Protein AF-0000000075204426 (afdb_homodimer)

Structure (mmCIF, N/CA/C/O backbone):
data_AF-0000000075204426-model_v1
#
loop_
_entity.id
_entity.type
_entity.pdbx_description
1 polymer 'Thioesterase/thiol ester dehydrase-isomerase'
#
loop_
_atom_site.group_PDB
_atom_site.id
_atom_site.type_symbol
_atom_site.label_atom_id
_atom_site.label_alt_id
_atom_site.label_comp_id
_atom_site.label_asym_id
_atom_site.label_entity_id
_atom_site.label_seq_id
_atom_site.pdbx_PDB_ins_code
_atom_site.Cartn_x
_atom_site.Cartn_y
_atom_site.Cartn_z
_atom_site.occupancy
_atom_site.B_iso_or_equiv
_atom_site.auth_seq_id
_atom_site.auth_comp_id
_atom_site.auth_asym_id
_atom_site.auth_atom_id
_atom_site.pdbx_PDB_model_num
ATOM 1 N N . MET A 1 1 ? 11.086 -22.594 -19.859 1 91.94 1 MET A N 1
ATOM 2 C CA . MET A 1 1 ? 10.672 -21.953 -18.625 1 91.94 1 MET A CA 1
ATOM 3 C C . MET A 1 1 ? 9.945 -22.938 -17.719 1 91.94 1 MET A C 1
ATOM 5 O O . MET A 1 1 ? 9.078 -23.688 -18.172 1 91.94 1 MET A O 1
ATOM 9 N N . ALA A 1 2 ? 10.43 -23.062 -16.422 1 96.81 2 ALA A N 1
ATOM 10 C CA . ALA A 1 2 ? 9.82 -23.984 -15.477 1 96.81 2 ALA A CA 1
ATOM 11 C C . ALA A 1 2 ? 8.32 -23.734 -15.352 1 96.81 2 ALA A C 1
ATOM 13 O O . ALA A 1 2 ? 7.871 -22.594 -15.461 1 96.81 2 ALA A O 1
ATOM 14 N N . ALA A 1 3 ? 7.523 -24.766 -15.117 1 98.38 3 ALA A N 1
ATOM 15 C CA . ALA A 1 3 ? 6.066 -24.688 -15.055 1 98.38 3 ALA A CA 1
ATOM 16 C C . ALA A 1 3 ? 5.625 -23.703 -13.969 1 98.38 3 ALA A C 1
ATOM 18 O O . ALA A 1 3 ? 4.684 -22.938 -14.172 1 98.38 3 ALA A O 1
ATOM 19 N N . CYS A 1 4 ? 6.27 -23.766 -12.859 1 98.62 4 CYS A N 1
ATOM 20 C CA . CYS A 1 4 ? 5.891 -22.906 -11.742 1 98.62 4 CYS A CA 1
ATOM 21 C C . CYS A 1 4 ? 6.059 -21.438 -12.102 1 98.62 4 CYS A C 1
ATOM 23 O O . CYS A 1 4 ? 5.18 -20.625 -11.82 1 98.62 4 CYS A O 1
ATOM 25 N N . LEU A 1 5 ? 7.188 -21.078 -12.68 1 98.69 5 LEU A N 1
ATOM 26 C CA . LEU A 1 5 ? 7.422 -19.703 -13.102 1 98.69 5 LEU A CA 1
ATOM 27 C C . LEU A 1 5 ? 6.398 -19.281 -14.148 1 98.69 5 LEU A C 1
ATOM 29 O O . LEU A 1 5 ? 5.84 -18.172 -14.055 1 98.69 5 LEU A O 1
ATOM 33 N N . ARG A 1 6 ? 6.133 -20.109 -15.102 1 98.38 6 ARG A N 1
ATOM 34 C CA . ARG A 1 6 ? 5.16 -19.828 -16.156 1 98.38 6 ARG A CA 1
ATOM 35 C C . ARG A 1 6 ? 3.781 -19.547 -15.562 1 98.38 6 ARG A C 1
ATOM 37 O O . ARG A 1 6 ? 3.117 -18.578 -15.938 1 98.38 6 ARG A O 1
ATOM 44 N N . PHE A 1 7 ? 3.377 -20.453 -14.633 1 98.69 7 PHE A N 1
ATOM 45 C CA . PHE A 1 7 ? 2.072 -20.312 -14 1 98.69 7 PHE A CA 1
ATOM 46 C C . PHE A 1 7 ? 1.999 -19.031 -13.18 1 98.69 7 PHE A C 1
ATOM 48 O O . PHE A 1 7 ? 1.014 -18.297 -13.258 1 98.69 7 PHE A O 1
ATOM 55 N N . THR A 1 8 ? 3.006 -18.734 -12.391 1 98.69 8 THR A N 1
ATOM 56 C CA . THR A 1 8 ? 3.041 -17.562 -11.547 1 98.69 8 THR A CA 1
ATOM 57 C C . THR A 1 8 ? 3.012 -16.281 -12.391 1 98.69 8 THR A C 1
ATOM 59 O O . THR A 1 8 ? 2.32 -15.32 -12.047 1 98.69 8 THR A O 1
ATOM 62 N N . ARG A 1 9 ? 3.699 -16.25 -13.484 1 98.69 9 ARG A N 1
ATOM 63 C CA . ARG A 1 9 ? 3.672 -15.109 -14.398 1 98.69 9 ARG A CA 1
ATOM 64 C C . ARG A 1 9 ? 2.289 -14.938 -15.016 1 98.69 9 ARG A C 1
ATOM 66 O O . ARG A 1 9 ? 1.853 -13.812 -15.266 1 98.69 9 ARG A O 1
ATOM 73 N N . ARG A 1 10 ? 1.604 -16.016 -15.289 1 98.06 10 ARG A N 1
ATOM 74 C CA . ARG A 1 10 ? 0.233 -15.938 -15.781 1 98.06 10 ARG A CA 1
ATOM 75 C C . ARG A 1 10 ? -0.68 -15.281 -14.75 1 98.06 10 ARG A C 1
ATOM 77 O O . ARG A 1 10 ? -1.544 -14.477 -15.102 1 98.06 10 ARG A O 1
ATOM 84 N N . VAL A 1 11 ? -0.494 -15.742 -13.547 1 97.94 11 VAL A N 1
ATOM 85 C CA . VAL A 1 11 ? -1.283 -15.133 -12.477 1 97.94 11 VAL A CA 1
ATOM 86 C C . VAL A 1 11 ? -0.982 -13.641 -12.391 1 97.94 11 VAL A C 1
ATOM 88 O O . VAL A 1 11 ? -1.899 -12.82 -12.312 1 97.94 11 VAL A O 1
ATOM 91 N N . TRP A 1 12 ? 0.309 -13.258 -12.445 1 98.38 12 TRP A N 1
ATOM 92 C CA . TRP A 1 12 ? 0.678 -11.852 -12.438 1 98.38 12 TRP A CA 1
ATOM 93 C C . TRP A 1 12 ? 0.029 -11.109 -13.602 1 98.38 12 TRP A C 1
ATOM 95 O O . TRP A 1 12 ? -0.509 -10.008 -13.422 1 98.38 12 TRP A O 1
ATOM 105 N N . LYS A 1 13 ? 0.064 -11.664 -14.742 1 97.81 13 LYS A N 1
ATOM 106 C CA . LYS A 1 13 ? -0.564 -11.055 -15.914 1 97.81 13 LYS A CA 1
ATOM 107 C C . LYS A 1 13 ? -2.051 -10.805 -15.672 1 97.81 13 LYS A C 1
ATOM 109 O O . LYS A 1 13 ? -2.59 -9.781 -16.094 1 97.81 13 LYS A O 1
ATOM 114 N N . SER A 1 14 ? -2.654 -11.727 -14.992 1 96.38 14 SER A N 1
ATOM 115 C CA . SER A 1 14 ? -4.078 -11.578 -14.711 1 96.38 14 SER A CA 1
ATOM 116 C C . SER A 1 14 ? -4.336 -10.414 -13.758 1 96.38 14 SER A C 1
ATOM 118 O O . SER A 1 14 ? -5.43 -9.844 -13.758 1 96.38 14 SER A O 1
ATOM 120 N N . PHE A 1 15 ? -3.334 -10.125 -12.852 1 97.25 15 PHE A N 1
ATOM 121 C CA . PHE A 1 15 ? -3.443 -8.953 -11.992 1 97.25 15 PHE A CA 1
ATOM 122 C C . PHE A 1 15 ? -3.424 -7.676 -12.82 1 97.25 15 PHE A C 1
ATOM 124 O O . PHE A 1 15 ? -4.078 -6.691 -12.461 1 97.25 15 PHE A O 1
ATOM 131 N N . ILE A 1 16 ? -2.701 -7.668 -13.914 1 96.94 16 ILE A N 1
ATOM 132 C CA . ILE A 1 16 ? -2.379 -6.461 -14.664 1 96.94 16 ILE A CA 1
ATOM 133 C C . ILE A 1 16 ? -3.473 -6.188 -15.695 1 96.94 16 ILE A C 1
ATOM 135 O O . ILE A 1 16 ? -3.799 -5.031 -15.969 1 96.94 16 ILE A O 1
ATOM 139 N N . VAL A 1 17 ? -4.062 -7.18 -16.219 1 94.69 17 VAL A N 1
ATOM 140 C CA . VAL A 1 17 ? -4.949 -7.055 -17.359 1 94.69 17 VAL A CA 1
ATOM 141 C C . VAL A 1 17 ? -6.223 -6.316 -16.953 1 94.69 17 VAL A C 1
ATOM 143 O O . VAL A 1 17 ? -6.828 -5.613 -17.766 1 94.69 17 VAL A O 1
ATOM 146 N N . ASN A 1 18 ? -6.609 -6.363 -15.727 1 90 18 ASN A N 1
ATOM 147 C CA . ASN A 1 18 ? -7.832 -5.707 -15.273 1 90 18 ASN A CA 1
ATOM 148 C C . ASN A 1 18 ? -7.637 -4.203 -15.117 1 90 18 ASN A C 1
ATOM 150 O O . ASN A 1 18 ? -8.594 -3.469 -14.867 1 90 18 ASN A O 1
ATOM 154 N N . LYS A 1 19 ? -6.434 -3.727 -15.164 1 95.06 19 LYS A N 1
ATOM 155 C CA . LYS A 1 19 ? -6.066 -2.312 -15.117 1 95.06 19 LYS A CA 1
ATOM 156 C C . LYS A 1 19 ? -6.484 -1.684 -13.789 1 95.06 19 LYS A C 1
ATOM 158 O O . LYS A 1 19 ? -6.992 -0.561 -13.766 1 95.06 19 LYS A O 1
ATOM 163 N N . GLY A 1 20 ? -6.375 -2.484 -12.766 1 97.88 20 GLY A N 1
ATOM 164 C CA . GLY A 1 20 ? -6.664 -2.01 -11.422 1 97.88 20 GLY A CA 1
ATOM 165 C C . GLY A 1 20 ? -5.449 -1.43 -10.719 1 97.88 20 GLY A C 1
ATOM 166 O O . GLY A 1 20 ? -4.625 -0.76 -11.344 1 97.88 20 GLY A O 1
ATOM 167 N N . HIS A 1 21 ? -5.352 -1.62 -9.391 1 98.5 21 HIS A N 1
ATOM 168 C CA . HIS A 1 21 ? -4.344 -1.024 -8.523 1 98.5 21 HIS A CA 1
ATOM 169 C C . HIS A 1 21 ? -2.938 -1.427 -8.953 1 98.5 21 HIS A C 1
ATOM 171 O O . HIS A 1 21 ? -2.055 -0.575 -9.078 1 98.5 21 HIS A O 1
ATOM 177 N N . ASP A 1 22 ? -2.688 -2.709 -9.156 1 98.31 22 ASP A N 1
ATOM 178 C CA . ASP A 1 22 ? -1.362 -3.195 -9.531 1 98.31 22 ASP A CA 1
ATOM 179 C C . ASP A 1 22 ? -0.891 -2.564 -10.836 1 98.31 22 ASP A C 1
ATOM 181 O O . ASP A 1 22 ? 0.231 -2.061 -10.922 1 98.31 22 ASP A O 1
ATOM 185 N N . ALA A 1 23 ? -1.752 -2.574 -11.812 1 98.19 23 ALA A N 1
ATOM 186 C CA . ALA A 1 23 ? -1.44 -1.999 -13.117 1 98.19 23 ALA A CA 1
ATOM 187 C C . ALA A 1 23 ? -1.181 -0.499 -13.008 1 98.19 23 ALA A C 1
ATOM 189 O O . ALA A 1 23 ? -0.303 0.037 -13.688 1 98.19 23 ALA A O 1
ATOM 190 N N . GLN A 1 24 ? -1.924 0.12 -12.172 1 97.94 24 GLN A N 1
ATOM 191 C CA . GLN A 1 24 ? -1.817 1.562 -11.977 1 97.94 24 GLN A CA 1
ATOM 192 C C . GLN A 1 24 ? -0.523 1.925 -11.25 1 97.94 24 GLN A C 1
ATOM 194 O O . GLN A 1 24 ? 0.136 2.906 -11.602 1 97.94 24 GLN A O 1
ATOM 199 N N . CYS A 1 25 ? -0.089 1.145 -10.32 1 97.94 25 CYS A N 1
ATOM 200 C CA . CYS A 1 25 ? 0.922 1.588 -9.367 1 97.94 25 CYS A CA 1
ATOM 201 C C . CYS A 1 25 ? 2.291 1.017 -9.719 1 97.94 25 CYS A C 1
ATOM 203 O O . CYS A 1 25 ? 3.316 1.654 -9.477 1 97.94 25 CYS A O 1
ATOM 205 N N . PHE A 1 26 ? 2.301 -0.179 -10.25 1 98.06 26 PHE A N 1
ATOM 206 C CA . PHE A 1 26 ? 3.588 -0.806 -10.523 1 98.06 26 PHE A CA 1
ATOM 207 C C . PHE A 1 26 ? 3.457 -1.859 -11.617 1 98.06 26 PHE A C 1
ATOM 209 O O . PHE A 1 26 ? 3.842 -3.014 -11.422 1 98.06 26 PHE A O 1
ATOM 216 N N . PRO A 1 27 ? 3.062 -1.447 -12.773 1 98.19 27 PRO A N 1
ATOM 217 C CA . PRO A 1 27 ? 2.891 -2.387 -13.883 1 98.19 27 PRO A CA 1
ATOM 218 C C . PRO A 1 27 ? 4.207 -3.025 -14.32 1 98.19 27 PRO A C 1
ATOM 220 O O . PRO A 1 27 ? 4.199 -4.02 -15.055 1 98.19 27 PRO A O 1
ATOM 223 N N . ASN A 1 28 ? 5.297 -2.514 -13.891 1 98.56 28 ASN A N 1
ATOM 224 C CA . ASN A 1 28 ? 6.605 -2.922 -14.398 1 98.56 28 ASN A CA 1
ATOM 225 C C . ASN A 1 28 ? 7.277 -3.924 -13.461 1 98.56 28 ASN A C 1
ATOM 227 O O . ASN A 1 28 ? 8.484 -4.145 -13.547 1 98.56 28 ASN A O 1
ATOM 231 N N . LEU A 1 29 ? 6.566 -4.469 -12.523 1 98.81 29 LEU A N 1
ATOM 232 C CA . LEU A 1 29 ? 7.109 -5.559 -11.719 1 98.81 29 LEU A CA 1
ATOM 233 C C . LEU A 1 29 ? 7.457 -6.758 -12.586 1 98.81 29 LEU A C 1
ATOM 235 O O . LEU A 1 29 ? 6.684 -7.129 -13.477 1 98.81 29 LEU A O 1
ATOM 239 N N . VAL A 1 30 ? 8.625 -7.297 -12.367 1 98.88 30 VAL A N 1
ATOM 240 C CA . VAL A 1 30 ? 9.062 -8.453 -13.141 1 98.88 30 VAL A CA 1
ATOM 241 C C . VAL A 1 30 ? 9.211 -9.664 -12.227 1 98.88 30 VAL A C 1
ATOM 243 O O . VAL A 1 30 ? 10 -9.648 -11.281 1 98.88 30 VAL A O 1
ATOM 246 N N . VAL A 1 31 ? 8.438 -10.695 -12.484 1 98.88 31 VAL A N 1
ATOM 247 C CA . VAL A 1 31 ? 8.609 -11.961 -11.789 1 98.88 31 VAL A CA 1
ATOM 248 C C . VAL A 1 31 ? 9.805 -12.711 -12.367 1 98.88 31 VAL A C 1
ATOM 250 O O . VAL A 1 31 ? 9.734 -13.25 -13.477 1 98.88 31 VAL A O 1
ATOM 253 N N . GLU A 1 32 ? 10.852 -12.828 -11.617 1 98.81 32 GLU A N 1
ATOM 254 C CA . GLU A 1 32 ? 12.125 -13.336 -12.117 1 98.81 32 GLU A CA 1
ATOM 255 C C . GLU A 1 32 ? 12.219 -14.852 -11.953 1 98.81 32 GLU A C 1
ATOM 257 O O . GLU A 1 32 ? 12.719 -15.539 -12.836 1 98.81 32 GLU A O 1
ATOM 262 N N . HIS A 1 33 ? 11.836 -15.289 -10.766 1 98.75 33 HIS A N 1
ATOM 263 C CA . HIS A 1 33 ? 11.938 -16.703 -10.414 1 98.75 33 HIS A CA 1
ATOM 264 C C . HIS A 1 33 ? 10.766 -17.141 -9.555 1 98.75 33 HIS A C 1
ATOM 266 O O . HIS A 1 33 ? 10.203 -16.344 -8.797 1 98.75 33 HIS A O 1
ATOM 272 N N . ALA A 1 34 ? 10.422 -18.406 -9.758 1 98.81 34 ALA A N 1
ATOM 273 C CA . ALA A 1 34 ? 9.375 -19 -8.93 1 98.81 34 ALA A CA 1
ATOM 274 C C . ALA A 1 34 ? 9.547 -20.516 -8.828 1 98.81 34 ALA A C 1
ATOM 276 O O . ALA A 1 34 ? 9.797 -21.188 -9.828 1 98.81 34 ALA A O 1
ATOM 277 N N . LYS A 1 35 ? 9.523 -21 -7.73 1 98.69 35 LYS A N 1
ATOM 278 C CA . LYS A 1 35 ? 9.367 -22.406 -7.352 1 98.69 35 LYS A CA 1
ATOM 279 C C . LYS A 1 35 ? 8.305 -22.562 -6.27 1 98.69 35 LYS A C 1
ATOM 281 O O . LYS A 1 35 ? 7.938 -21.594 -5.605 1 98.69 35 LYS A O 1
ATOM 286 N N . PRO A 1 36 ? 7.773 -23.797 -6.164 1 98.75 36 PRO A N 1
ATOM 287 C CA . PRO A 1 36 ? 6.734 -23.938 -5.148 1 98.75 36 PRO A CA 1
ATOM 288 C C . PRO A 1 36 ? 7.172 -23.438 -3.775 1 98.75 36 PRO A C 1
ATOM 290 O O . PRO A 1 36 ? 8.102 -23.984 -3.176 1 98.75 36 PRO A O 1
ATOM 293 N N . GLY A 1 37 ? 6.547 -22.359 -3.305 1 98.81 37 GLY A N 1
ATOM 294 C CA . GLY A 1 37 ? 6.781 -21.828 -1.974 1 98.81 37 GLY A CA 1
ATOM 295 C C . GLY A 1 37 ? 7.699 -20.625 -1.971 1 98.81 37 GLY A C 1
ATOM 296 O O . GLY A 1 37 ? 7.961 -20.031 -0.918 1 98.81 37 GLY A O 1
ATOM 297 N N . ILE A 1 38 ? 8.266 -20.234 -3.088 1 98.88 38 ILE A N 1
ATOM 298 C CA . ILE A 1 38 ? 9.133 -19.078 -3.129 1 98.88 38 ILE A CA 1
ATOM 299 C C . ILE A 1 38 ? 8.969 -18.344 -4.465 1 98.88 38 ILE A C 1
ATOM 301 O O . ILE A 1 38 ? 8.859 -18.984 -5.516 1 98.88 38 ILE A O 1
ATOM 305 N N . VAL A 1 39 ? 8.922 -17.031 -4.457 1 98.94 39 VAL A N 1
ATOM 306 C CA . VAL A 1 39 ? 8.906 -16.219 -5.668 1 98.94 39 VAL A CA 1
ATOM 307 C C . VAL A 1 39 ? 9.844 -15.023 -5.5 1 98.94 39 VAL A C 1
ATOM 309 O O . VAL A 1 39 ? 9.953 -14.461 -4.41 1 98.94 39 VAL A O 1
ATOM 312 N N . GLN A 1 40 ? 10.578 -14.688 -6.52 1 98.94 40 GLN A N 1
ATOM 313 C CA . GLN A 1 40 ? 11.477 -13.531 -6.59 1 98.94 40 GLN A CA 1
ATOM 314 C C . GLN A 1 40 ? 11.078 -12.594 -7.723 1 98.94 40 GLN A C 1
ATOM 316 O O . GLN A 1 40 ? 10.781 -13.039 -8.836 1 98.94 40 GLN A O 1
ATOM 321 N N . ALA A 1 41 ? 11.047 -11.336 -7.414 1 98.94 41 ALA A N 1
ATOM 322 C CA . ALA A 1 41 ? 10.688 -10.32 -8.398 1 98.94 41 ALA A CA 1
ATOM 323 C C . ALA A 1 41 ? 11.586 -9.094 -8.273 1 98.94 41 ALA A C 1
ATOM 325 O O . ALA A 1 41 ? 12.289 -8.93 -7.27 1 98.94 41 ALA A O 1
ATOM 326 N N . SER A 1 42 ? 11.625 -8.289 -9.266 1 98.94 42 SER A N 1
ATOM 327 C CA . SER A 1 42 ? 12.328 -7.012 -9.266 1 98.94 42 SER A CA 1
ATOM 328 C C . SER A 1 42 ? 11.438 -5.891 -9.789 1 98.94 42 SER A C 1
ATOM 330 O O . SER A 1 42 ? 10.516 -6.133 -10.57 1 98.94 42 SER A O 1
ATOM 332 N N . LEU A 1 43 ? 11.695 -4.73 -9.312 1 98.88 43 LEU A N 1
ATOM 333 C CA . LEU A 1 43 ? 10.961 -3.535 -9.727 1 98.88 43 LEU A CA 1
ATOM 334 C C . LEU A 1 43 ? 11.906 -2.348 -9.883 1 98.88 43 LEU A C 1
ATOM 336 O O . LEU A 1 43 ? 12.633 -2.002 -8.945 1 98.88 43 LEU A O 1
ATOM 340 N N . LYS A 1 44 ? 11.93 -1.805 -11.047 1 98.88 44 LYS A N 1
ATOM 341 C CA . LYS A 1 44 ? 12.594 -0.518 -11.227 1 98.88 44 LYS A CA 1
ATOM 342 C C . LYS A 1 44 ? 11.742 0.623 -10.68 1 98.88 44 LYS A C 1
ATOM 344 O O . LYS A 1 44 ? 10.586 0.787 -11.078 1 98.88 44 LYS A O 1
ATOM 349 N N . ILE A 1 45 ? 12.328 1.388 -9.789 1 98.62 45 ILE A N 1
ATOM 350 C CA . ILE A 1 45 ? 11.609 2.514 -9.203 1 98.62 45 ILE A CA 1
ATOM 351 C C . ILE A 1 45 ? 11.43 3.613 -10.25 1 98.62 45 ILE A C 1
ATOM 353 O O . ILE A 1 45 ? 12.398 4.027 -10.898 1 98.62 45 ILE A O 1
ATOM 357 N N . GLU A 1 46 ? 10.203 4.047 -10.445 1 98.62 46 GLU A N 1
ATOM 358 C CA . GLU A 1 46 ? 9.844 5.113 -11.367 1 98.62 46 GLU A CA 1
ATOM 359 C C . GLU A 1 46 ? 9.438 6.383 -10.625 1 98.62 46 GLU A C 1
ATOM 361 O O . GLU A 1 46 ? 9.141 6.336 -9.43 1 98.62 46 GLU A O 1
ATOM 366 N N . PRO A 1 47 ? 9.383 7.555 -11.266 1 98.12 47 PRO A N 1
ATOM 367 C CA . PRO A 1 47 ? 8.992 8.797 -10.594 1 98.12 47 PRO A CA 1
ATOM 368 C C . PRO A 1 47 ? 7.609 8.711 -9.953 1 98.12 47 PRO A C 1
ATOM 370 O O . PRO A 1 47 ? 7.355 9.359 -8.938 1 98.12 47 PRO A O 1
ATOM 373 N N . TYR A 1 48 ? 6.727 7.852 -10.461 1 98.25 48 TYR A N 1
ATOM 374 C CA . TYR A 1 48 ? 5.367 7.758 -9.938 1 98.25 48 TYR A CA 1
ATOM 375 C C . TYR A 1 48 ? 5.316 6.84 -8.719 1 98.25 48 TYR A C 1
ATOM 377 O O . TYR A 1 48 ? 4.238 6.535 -8.211 1 98.25 48 TYR A O 1
ATOM 385 N N . ASN A 1 49 ? 6.512 6.348 -8.234 1 98.44 49 ASN A N 1
ATOM 386 C CA . ASN A 1 49 ? 6.574 5.461 -7.082 1 98.44 49 ASN A CA 1
ATOM 387 C C . ASN A 1 49 ? 7.078 6.188 -5.84 1 98.44 49 ASN A C 1
ATOM 389 O O . ASN A 1 49 ? 7.191 5.59 -4.766 1 98.44 49 ASN A O 1
ATOM 393 N N . ILE A 1 50 ? 7.379 7.461 -5.914 1 97.62 50 ILE A N 1
ATOM 394 C CA . ILE A 1 50 ? 8.148 8.102 -4.859 1 97.62 50 ILE A CA 1
ATOM 395 C C . ILE A 1 50 ? 7.227 8.93 -3.971 1 97.62 50 ILE A C 1
ATOM 397 O O . ILE A 1 50 ? 6.07 9.18 -4.328 1 97.62 50 ILE A O 1
ATOM 401 N N . ASN A 1 51 ? 7.746 9.305 -2.84 1 96.19 51 ASN A N 1
ATOM 402 C CA . ASN A 1 51 ? 7.074 10.234 -1.944 1 96.19 51 ASN A CA 1
ATOM 403 C C . ASN A 1 51 ? 7.543 11.672 -2.176 1 96.19 51 ASN A C 1
ATOM 405 O O . ASN A 1 51 ? 8.25 11.945 -3.146 1 96.19 51 ASN A O 1
ATOM 409 N N . ARG A 1 52 ? 7.074 12.586 -1.347 1 93.38 52 ARG A N 1
ATOM 410 C CA . ARG A 1 52 ? 7.285 14.016 -1.574 1 93.38 52 ARG A CA 1
ATOM 411 C C . ARG A 1 52 ? 8.758 14.375 -1.463 1 93.38 52 ARG A C 1
ATOM 413 O O . ARG A 1 52 ? 9.203 15.391 -2.006 1 93.38 52 ARG A O 1
ATOM 420 N N . VAL A 1 53 ? 9.555 13.508 -0.771 1 92.56 53 VAL A N 1
ATOM 421 C CA . VAL A 1 53 ? 10.961 13.844 -0.604 1 92.56 53 VAL A CA 1
ATOM 422 C C . VAL A 1 53 ? 11.797 13.102 -1.64 1 92.56 53 VAL A C 1
ATOM 424 O O . VAL A 1 53 ? 13.031 13.094 -1.562 1 92.56 53 VAL A O 1
ATOM 427 N N . GLY A 1 54 ? 11.188 12.359 -2.502 1 94.75 54 GLY A N 1
ATOM 428 C CA . GLY A 1 54 ? 11.867 11.867 -3.688 1 94.75 54 GLY A CA 1
ATOM 429 C C . GLY A 1 54 ? 12.406 10.453 -3.52 1 94.75 54 GLY A C 1
ATOM 430 O O . GLY A 1 54 ? 13.234 10.008 -4.316 1 94.75 54 GLY A O 1
ATOM 431 N N . VAL A 1 55 ? 12.062 9.852 -2.465 1 96 55 VAL A N 1
ATOM 432 C CA . VAL A 1 55 ? 12.453 8.461 -2.293 1 96 55 VAL A CA 1
ATOM 433 C C . VAL A 1 55 ? 11.219 7.562 -2.393 1 96 55 VAL A C 1
ATOM 435 O O . VAL A 1 55 ? 10.086 8.055 -2.434 1 96 55 VAL A O 1
ATOM 438 N N . THR A 1 56 ? 11.484 6.273 -2.449 1 98.06 56 THR A N 1
ATOM 439 C CA . THR A 1 56 ? 10.414 5.293 -2.586 1 98.06 56 THR A CA 1
ATOM 440 C C . THR A 1 56 ? 9.367 5.48 -1.495 1 98.06 56 THR A C 1
ATOM 442 O O . THR A 1 56 ? 9.703 5.613 -0.317 1 98.06 56 THR A O 1
ATOM 445 N N . HIS A 1 57 ? 8.117 5.516 -1.902 1 98.56 57 HIS A N 1
ATOM 446 C CA . HIS A 1 57 ? 7.004 5.68 -0.976 1 98.56 57 HIS A CA 1
ATOM 447 C C . HIS A 1 57 ? 6.762 4.406 -0.175 1 98.56 57 HIS A C 1
ATOM 449 O O . HIS A 1 57 ? 6.797 3.305 -0.728 1 98.56 57 HIS A O 1
ATOM 455 N N . GLY A 1 58 ? 6.461 4.492 1.099 1 98.31 58 GLY A N 1
ATOM 456 C CA . GLY A 1 58 ? 6.129 3.338 1.92 1 98.31 58 GLY A CA 1
ATOM 457 C C . GLY A 1 58 ? 4.93 2.564 1.406 1 98.31 58 GLY A C 1
ATOM 458 O O . GLY A 1 58 ? 4.879 1.338 1.524 1 98.31 58 GLY A O 1
ATOM 459 N N . GLY A 1 59 ? 3.965 3.285 0.896 1 98.44 59 GLY A N 1
ATOM 460 C CA . GLY A 1 59 ? 2.783 2.662 0.322 1 98.44 59 GLY A CA 1
ATOM 461 C C . GLY A 1 59 ? 3.104 1.715 -0.819 1 98.44 59 GLY A C 1
ATOM 462 O O . GLY A 1 59 ? 2.4 0.723 -1.024 1 98.44 59 GLY A O 1
ATOM 463 N N . LEU A 1 60 ? 4.141 2.01 -1.598 1 98.69 60 LEU A N 1
ATOM 464 C CA . LEU A 1 60 ? 4.57 1.09 -2.646 1 98.69 60 LEU A CA 1
ATOM 465 C C . LEU A 1 60 ? 5.047 -0.23 -2.049 1 98.69 60 LEU A C 1
ATOM 467 O O . LEU A 1 60 ? 4.645 -1.304 -2.502 1 98.69 60 LEU A O 1
ATOM 471 N N . ILE A 1 61 ? 5.898 -0.112 -1.029 1 98.88 61 ILE A N 1
ATOM 472 C CA . ILE A 1 61 ? 6.426 -1.305 -0.375 1 98.88 61 ILE A CA 1
ATOM 473 C C . ILE A 1 61 ? 5.277 -2.135 0.192 1 98.88 61 ILE A C 1
ATOM 475 O O . ILE A 1 61 ? 5.285 -3.363 0.1 1 98.88 61 ILE A O 1
ATOM 479 N N . MET A 1 62 ? 4.32 -1.476 0.741 1 98.88 62 MET A N 1
ATOM 480 C CA . MET A 1 62 ? 3.168 -2.174 1.303 1 98.88 62 MET A CA 1
ATOM 481 C C . MET A 1 62 ? 2.354 -2.85 0.204 1 98.88 62 MET A C 1
ATOM 483 O O . MET A 1 62 ? 1.925 -3.994 0.359 1 98.88 62 MET A O 1
ATOM 487 N N . SER A 1 63 ? 2.084 -2.141 -0.889 1 98.81 63 SER A N 1
ATOM 488 C CA . SER A 1 63 ? 1.37 -2.73 -2.018 1 98.81 63 SER A CA 1
ATOM 489 C C . SER A 1 63 ? 2.125 -3.93 -2.584 1 98.81 63 SER A C 1
ATOM 491 O O . SER A 1 63 ? 1.518 -4.945 -2.93 1 98.81 63 SER A O 1
ATOM 493 N N . LEU A 1 64 ? 3.453 -3.805 -2.664 1 98.88 64 LEU A N 1
ATOM 494 C CA . LEU A 1 64 ? 4.27 -4.918 -3.139 1 98.88 64 LEU A CA 1
ATOM 495 C C . LEU A 1 64 ? 4.191 -6.098 -2.178 1 98.88 64 LEU A C 1
ATOM 497 O O . LEU A 1 64 ? 4.164 -7.254 -2.609 1 98.88 64 LEU A O 1
ATOM 501 N N . THR A 1 65 ? 4.203 -5.805 -0.885 1 98.94 65 THR A N 1
ATOM 502 C CA . THR A 1 65 ? 4.043 -6.871 0.098 1 98.94 65 THR A CA 1
ATOM 503 C C . THR A 1 65 ? 2.748 -7.641 -0.143 1 98.94 65 THR A C 1
ATOM 505 O O . THR A 1 65 ? 2.734 -8.875 -0.098 1 98.94 65 THR A O 1
ATOM 508 N N . ASP A 1 66 ? 1.697 -6.934 -0.379 1 98.88 66 ASP A N 1
ATOM 509 C CA . ASP A 1 66 ? 0.405 -7.527 -0.711 1 98.88 66 ASP A CA 1
ATOM 510 C C . ASP A 1 66 ? 0.508 -8.406 -1.957 1 98.88 66 ASP A C 1
ATOM 512 O O . ASP A 1 66 ? 0.167 -9.586 -1.919 1 98.88 66 ASP A O 1
ATOM 516 N N . THR A 1 67 ? 1.017 -7.859 -3.027 1 98.81 67 THR A N 1
ATOM 517 C CA . THR A 1 67 ? 1.08 -8.539 -4.32 1 98.81 67 THR A CA 1
ATOM 518 C C . THR A 1 67 ? 2.014 -9.742 -4.254 1 98.81 67 THR A C 1
ATOM 520 O O . THR A 1 67 ? 1.677 -10.82 -4.746 1 98.81 67 THR A O 1
ATOM 523 N N . MET A 1 68 ? 3.16 -9.562 -3.605 1 98.94 68 MET A N 1
ATOM 524 C CA . MET A 1 68 ? 4.102 -10.664 -3.471 1 98.94 68 MET A CA 1
ATOM 525 C C . MET A 1 68 ? 3.504 -11.789 -2.633 1 98.94 68 MET A C 1
ATOM 527 O O . MET A 1 68 ? 3.773 -12.969 -2.885 1 98.94 68 MET A O 1
ATOM 531 N N . GLY A 1 69 ? 2.723 -11.398 -1.584 1 98.88 69 GLY A N 1
ATOM 532 C CA . GLY A 1 69 ? 2.004 -12.406 -0.819 1 98.88 69 GLY A CA 1
ATOM 533 C C . GLY A 1 69 ? 1.066 -13.242 -1.668 1 98.88 69 GLY A C 1
ATOM 534 O O . GLY A 1 69 ? 0.988 -14.461 -1.499 1 98.88 69 GLY A O 1
ATOM 535 N N . SER A 1 70 ? 0.363 -12.625 -2.564 1 98.75 70 SER A N 1
ATOM 536 C CA . SER A 1 70 ? -0.522 -13.352 -3.473 1 98.75 70 SER A CA 1
ATOM 537 C C . SER A 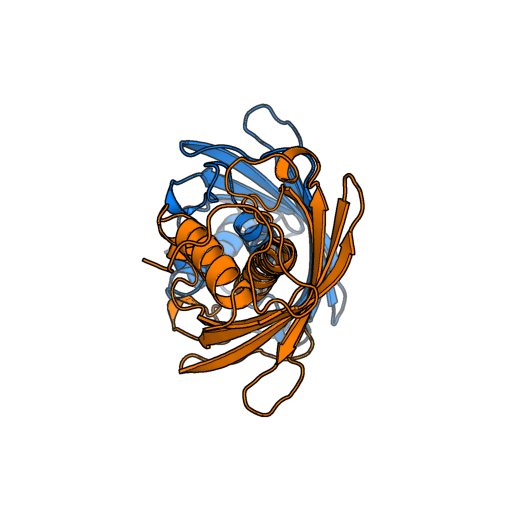1 70 ? 0.27 -14.219 -4.441 1 98.75 70 SER A C 1
ATOM 539 O O . SER A 1 70 ? -0.089 -15.375 -4.684 1 98.75 70 SER A O 1
ATOM 541 N N . LEU A 1 71 ? 1.375 -13.711 -4.973 1 98.88 71 LEU A N 1
ATOM 542 C CA . LEU A 1 71 ? 2.139 -14.414 -5.992 1 98.88 71 LEU A CA 1
ATOM 543 C C . LEU A 1 71 ? 2.814 -15.656 -5.41 1 98.88 71 LEU A C 1
ATOM 545 O O . LEU A 1 71 ? 2.961 -16.672 -6.098 1 98.88 71 LEU A O 1
ATOM 549 N N . VAL A 1 72 ? 3.246 -15.562 -4.164 1 98.94 72 VAL A N 1
ATOM 550 C CA . VAL A 1 72 ? 3.889 -16.75 -3.605 1 98.94 72 VAL A CA 1
ATOM 551 C C . VAL A 1 72 ? 2.846 -17.844 -3.365 1 98.94 72 VAL A C 1
ATOM 553 O O . VAL A 1 72 ? 3.146 -19.031 -3.482 1 98.94 72 VAL A O 1
ATOM 556 N N . VAL A 1 73 ? 1.598 -17.5 -3.045 1 98.69 73 VAL A N 1
ATOM 557 C CA . VAL A 1 73 ? 0.518 -18.484 -2.973 1 98.69 73 VAL A CA 1
ATOM 558 C C . VAL A 1 73 ? 0.307 -19.109 -4.344 1 98.69 73 VAL A C 1
ATOM 560 O O . VAL A 1 73 ? 0.112 -20.328 -4.445 1 98.69 73 VAL A O 1
ATOM 563 N N . ALA A 1 74 ? 0.412 -18.328 -5.406 1 98.56 74 ALA A N 1
ATOM 564 C CA . ALA A 1 74 ? 0.24 -18.812 -6.773 1 98.56 74 ALA A CA 1
ATOM 565 C C . ALA A 1 74 ? 1.287 -19.875 -7.117 1 98.56 74 ALA A C 1
ATOM 567 O O . ALA A 1 74 ? 1.04 -20.75 -7.938 1 98.56 74 ALA A O 1
ATOM 568 N N . THR A 1 75 ? 2.469 -19.844 -6.488 1 98.75 75 THR A N 1
ATOM 569 C CA . THR A 1 75 ? 3.523 -20.812 -6.773 1 98.75 75 THR A CA 1
ATOM 570 C C . THR A 1 75 ? 3.09 -22.219 -6.371 1 98.75 75 THR A C 1
ATOM 572 O O . THR A 1 75 ? 3.721 -23.203 -6.758 1 98.75 75 THR A O 1
ATOM 575 N N . LYS A 1 76 ? 2.031 -22.344 -5.59 1 98.19 76 LYS A N 1
ATOM 576 C CA . LYS A 1 76 ? 1.502 -23.656 -5.184 1 98.19 76 LYS A CA 1
ATOM 577 C C . LYS A 1 76 ? 0.436 -24.141 -6.16 1 98.19 76 LYS A C 1
ATOM 579 O O . LYS A 1 76 ? -0.2 -25.172 -5.93 1 98.19 76 LYS A O 1
ATOM 584 N N . GLY A 1 77 ? 0.232 -23.312 -7.262 1 98 77 GLY A N 1
ATOM 585 C CA . GLY A 1 77 ? -0.663 -23.75 -8.32 1 98 77 GLY A CA 1
ATOM 586 C C . GLY A 1 77 ? -2.064 -23.188 -8.188 1 98 77 GLY A C 1
ATOM 587 O O . GLY A 1 77 ? -2.994 -23.656 -8.844 1 98 77 GLY A O 1
ATOM 588 N N . TYR A 1 78 ? -2.219 -22.25 -7.332 1 97.62 78 TYR A N 1
ATOM 589 C CA . TYR A 1 78 ? -3.535 -21.656 -7.117 1 97.62 78 TYR A CA 1
ATOM 590 C C . TYR A 1 78 ? -3.725 -20.422 -7.98 1 97.62 78 TYR A C 1
ATOM 592 O O . TYR A 1 78 ? -2.963 -19.453 -7.863 1 97.62 78 TYR A O 1
ATOM 600 N N . TRP A 1 79 ? -4.734 -20.422 -8.758 1 97.5 79 TRP A N 1
ATOM 601 C CA . TRP A 1 79 ? -5.051 -19.328 -9.672 1 97.5 79 TRP A CA 1
ATOM 602 C C . TRP A 1 79 ? -5.609 -18.125 -8.914 1 97.5 79 TRP A C 1
ATOM 604 O O . TRP A 1 79 ? -5.168 -17 -9.117 1 97.5 79 TRP A O 1
ATOM 614 N N . MET A 1 80 ? -6.613 -18.469 -8.055 1 96.94 80 MET A N 1
ATOM 615 C CA . MET A 1 80 ? -7.031 -17.469 -7.078 1 96.94 80 MET A CA 1
ATOM 616 C C . MET A 1 80 ? -6.168 -17.531 -5.82 1 96.94 80 MET A C 1
ATOM 618 O O . MET A 1 80 ? -5.816 -18.625 -5.367 1 96.94 80 MET A O 1
ATOM 622 N N . THR A 1 81 ? -5.883 -16.406 -5.289 1 96.75 81 THR A N 1
ATOM 623 C CA . THR A 1 81 ? -4.867 -16.422 -4.238 1 96.75 81 THR A CA 1
ATOM 624 C C . THR A 1 81 ? -5.457 -15.984 -2.904 1 96.75 81 THR A C 1
ATOM 626 O O . THR A 1 81 ? -4.727 -15.789 -1.93 1 96.75 81 THR A O 1
ATOM 629 N N . GLY A 1 82 ? -6.77 -15.766 -2.869 1 96.69 82 GLY A N 1
ATOM 630 C CA . GLY A 1 82 ? -7.422 -15.461 -1.605 1 96.69 82 GLY A CA 1
ATOM 631 C C . GLY A 1 82 ? -7.551 -13.969 -1.345 1 96.69 82 GLY A C 1
ATOM 632 O O . GLY A 1 82 ? -7.336 -13.156 -2.244 1 96.69 82 GLY A O 1
ATOM 633 N N . VAL A 1 83 ? -8.016 -13.672 -0.073 1 97.25 83 VAL A N 1
ATOM 634 C CA . VAL A 1 83 ? -8.219 -12.289 0.34 1 97.25 83 VAL A CA 1
ATOM 635 C C . VAL A 1 83 ? -7.379 -11.992 1.583 1 97.25 83 VAL A C 1
ATOM 637 O O . VAL A 1 83 ? -7.16 -12.875 2.416 1 97.25 83 VAL A O 1
ATOM 640 N N . SER A 1 84 ? -6.984 -10.805 1.661 1 98.31 84 SER A N 1
ATOM 641 C CA . SER A 1 84 ? -6.102 -10.414 2.752 1 98.31 84 SER A CA 1
ATOM 642 C C . SER A 1 84 ? -6.836 -10.414 4.09 1 98.31 84 SER A C 1
ATOM 644 O O . SER A 1 84 ? -7.984 -9.969 4.172 1 98.31 84 SER A O 1
ATOM 646 N N . THR A 1 85 ? -6.141 -10.883 5.098 1 98.62 85 THR A N 1
ATOM 647 C CA . THR A 1 85 ? -6.625 -10.711 6.461 1 98.62 85 THR A CA 1
ATOM 648 C C . THR A 1 85 ? -5.734 -9.742 7.234 1 98.62 85 THR A C 1
ATOM 650 O O . THR A 1 85 ? -6.227 -8.93 8.023 1 98.62 85 THR A O 1
ATOM 653 N N . ASP A 1 86 ? -4.387 -9.867 6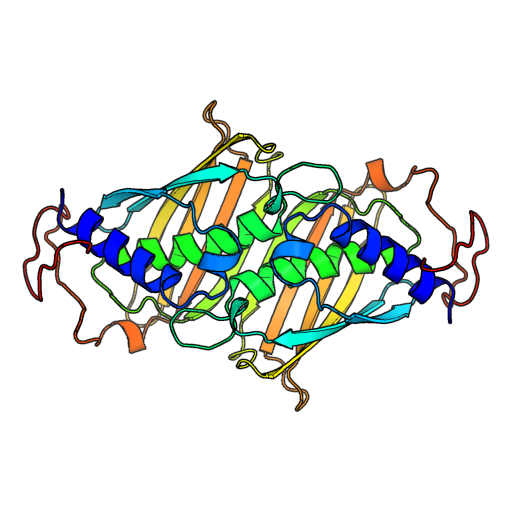.949 1 98.81 86 ASP A N 1
ATOM 654 C CA . ASP A 1 86 ? -3.43 -9 7.621 1 98.81 86 ASP A CA 1
ATOM 655 C C . ASP A 1 86 ? -2.199 -8.758 6.75 1 98.81 86 ASP A C 1
ATOM 657 O O . ASP A 1 86 ? -1.691 -9.688 6.113 1 98.81 86 ASP A O 1
ATOM 661 N N . ILE A 1 87 ? -1.792 -7.555 6.77 1 98.94 87 ILE A N 1
ATOM 662 C CA . ILE A 1 87 ? -0.552 -7.172 6.105 1 98.94 87 ILE A CA 1
ATOM 663 C C . ILE A 1 87 ? 0.253 -6.242 7.008 1 98.94 87 ILE A C 1
ATOM 665 O O . ILE A 1 87 ? -0.312 -5.375 7.676 1 98.94 87 ILE A O 1
ATOM 669 N N . GLY A 1 88 ? 1.551 -6.391 7.004 1 98.94 88 GLY A N 1
ATOM 670 C CA . GLY A 1 88 ? 2.434 -5.465 7.691 1 98.94 88 GLY A CA 1
ATOM 671 C C . GLY A 1 88 ? 3.852 -5.477 7.152 1 98.94 88 GLY A C 1
ATOM 672 O O . GLY A 1 88 ? 4.25 -6.418 6.465 1 98.94 88 GLY A O 1
ATOM 673 N N . ALA A 1 89 ? 4.562 -4.402 7.434 1 98.88 89 ALA A N 1
ATOM 674 C CA . ALA A 1 89 ? 5.965 -4.328 7.039 1 98.88 89 ALA A CA 1
ATOM 675 C C . ALA A 1 89 ? 6.746 -3.389 7.953 1 98.88 89 ALA A C 1
ATOM 677 O O . ALA A 1 89 ? 6.172 -2.48 8.555 1 98.88 89 ALA A O 1
ATOM 678 N N . SER A 1 90 ? 7.984 -3.652 8.047 1 98.94 90 SER A N 1
ATOM 679 C CA . SER A 1 90 ? 8.961 -2.795 8.703 1 98.94 90 SER A CA 1
ATOM 680 C C . SER A 1 90 ? 9.961 -2.225 7.699 1 98.94 90 SER A C 1
ATOM 682 O O . SER A 1 90 ? 10.391 -2.922 6.781 1 98.94 90 SER A O 1
ATOM 684 N N . PHE A 1 91 ? 10.258 -1.025 7.906 1 98.81 91 PHE A N 1
ATOM 685 C CA . PHE A 1 91 ? 11.148 -0.299 7.004 1 98.81 91 PHE A CA 1
ATOM 686 C C . PHE A 1 91 ? 12.508 -0.07 7.648 1 98.81 91 PHE A C 1
ATOM 688 O O . PHE A 1 91 ? 12.609 0.596 8.68 1 98.81 91 PHE A O 1
ATOM 695 N N . VAL A 1 92 ? 13.523 -0.562 7.055 1 98.5 92 VAL A N 1
ATOM 696 C CA . VAL A 1 92 ? 14.867 -0.588 7.637 1 98.5 92 VAL A CA 1
ATOM 697 C C . VAL A 1 92 ? 15.672 0.602 7.125 1 98.5 92 VAL A C 1
ATOM 699 O O . VAL A 1 92 ? 16.406 1.241 7.891 1 98.5 92 VAL A O 1
ATOM 702 N N . ARG A 1 93 ? 15.609 0.889 5.895 1 96.75 93 ARG A N 1
ATOM 703 C CA . ARG A 1 93 ? 16.25 2.02 5.238 1 96.75 93 ARG A CA 1
ATOM 704 C C . ARG A 1 93 ? 15.539 2.377 3.938 1 96.75 93 ARG A C 1
ATOM 706 O O . ARG A 1 93 ? 14.695 1.621 3.461 1 96.75 93 ARG A O 1
ATOM 713 N N . PRO A 1 94 ? 15.797 3.543 3.379 1 95.81 94 PRO A N 1
ATOM 714 C CA . PRO A 1 94 ? 15.156 3.91 2.113 1 95.81 94 PRO A CA 1
ATOM 715 C C . PRO A 1 94 ? 15.383 2.871 1.017 1 95.81 94 PRO A C 1
ATOM 717 O O . PRO A 1 94 ? 16.484 2.35 0.871 1 95.81 94 PRO A O 1
ATOM 720 N N . ALA A 1 95 ? 14.328 2.578 0.252 1 96.19 95 ALA A N 1
ATOM 721 C CA . ALA A 1 95 ? 14.367 1.495 -0.727 1 96.19 95 ALA A CA 1
ATOM 722 C C . ALA A 1 95 ? 15.023 1.953 -2.025 1 96.19 95 ALA A C 1
ATOM 724 O O . ALA A 1 95 ? 15.422 1.128 -2.85 1 96.19 95 ALA A O 1
ATOM 725 N N . GLY A 1 96 ? 15.023 3.297 -2.236 1 96.44 96 GLY A N 1
ATOM 726 C CA . GLY A 1 96 ? 15.688 3.777 -3.438 1 96.44 96 GLY A CA 1
ATOM 727 C C . GLY A 1 96 ? 15.039 5.016 -4.027 1 96.44 96 GLY A C 1
ATOM 728 O O . GLY A 1 96 ? 14.078 5.543 -3.465 1 96.44 96 GLY A O 1
ATOM 729 N N . ARG A 1 97 ? 15.664 5.508 -5.133 1 97.62 97 ARG A N 1
ATOM 730 C CA . ARG A 1 97 ? 15.227 6.648 -5.93 1 97.62 97 ARG A CA 1
ATOM 731 C C . ARG A 1 97 ? 14.883 6.219 -7.352 1 97.62 97 ARG A C 1
ATOM 733 O O . ARG A 1 97 ? 15.141 5.078 -7.742 1 97.62 97 ARG A O 1
ATOM 740 N N . PRO A 1 98 ? 14.172 7.168 -8.055 1 98.06 98 PRO A N 1
ATOM 741 C CA . PRO A 1 98 ? 13.883 6.801 -9.445 1 98.06 98 PRO A CA 1
ATOM 742 C C . PRO A 1 98 ? 15.125 6.305 -10.188 1 98.06 98 PRO A C 1
ATOM 744 O O . PRO A 1 98 ? 16.188 6.926 -10.117 1 98.06 98 PRO A O 1
ATOM 747 N N . GLY A 1 99 ? 14.945 5.211 -10.875 1 98.5 99 GLY A N 1
ATOM 748 C CA . GLY A 1 99 ? 16.047 4.598 -11.586 1 98.5 99 GLY A CA 1
ATOM 749 C C . GLY A 1 99 ? 16.656 3.416 -10.852 1 98.5 99 GLY A C 1
ATOM 750 O O . GLY A 1 99 ? 17.234 2.523 -11.477 1 98.5 99 GLY A O 1
ATOM 751 N N . ASP A 1 100 ? 16.578 3.332 -9.562 1 98.69 100 ASP A N 1
ATOM 752 C CA .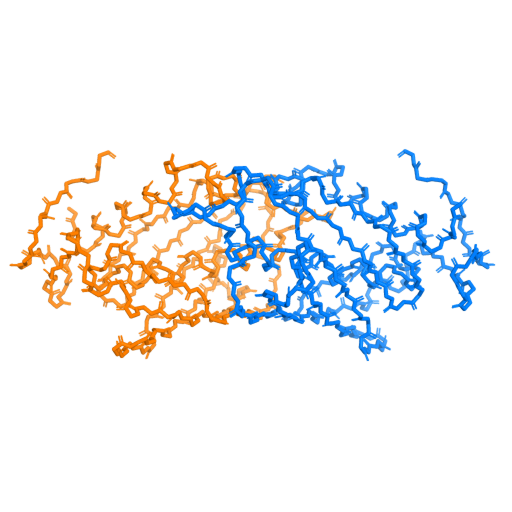 ASP A 1 100 ? 17.078 2.215 -8.773 1 98.69 100 ASP A CA 1
ATOM 753 C C . ASP A 1 100 ? 16.188 0.982 -8.938 1 98.69 100 ASP A C 1
ATOM 755 O O . ASP A 1 100 ? 15.031 1.095 -9.352 1 98.69 100 ASP A O 1
ATOM 759 N N . ILE A 1 101 ? 16.766 -0.189 -8.625 1 98.75 101 ILE A N 1
ATOM 760 C CA . ILE A 1 101 ? 16 -1.433 -8.672 1 98.75 101 ILE A CA 1
ATOM 761 C C . ILE A 1 101 ? 15.852 -1.996 -7.258 1 98.75 101 ILE A C 1
ATOM 763 O O . ILE A 1 101 ? 16.828 -2.053 -6.5 1 98.75 101 ILE A O 1
ATOM 767 N N . VAL A 1 102 ? 14.641 -2.365 -6.891 1 98.81 102 VAL A N 1
ATOM 768 C CA . VAL A 1 102 ? 14.367 -3.09 -5.656 1 98.81 102 VAL A CA 1
ATOM 769 C C . VAL A 1 102 ? 14.039 -4.547 -5.973 1 98.81 102 VAL A C 1
ATOM 771 O O . VAL A 1 102 ? 13.32 -4.84 -6.926 1 98.81 102 VAL A O 1
ATOM 774 N N . TYR A 1 103 ? 14.602 -5.445 -5.176 1 98.94 103 TYR A N 1
ATOM 775 C CA . TYR A 1 103 ? 14.367 -6.875 -5.312 1 98.94 103 TYR A CA 1
ATOM 776 C C . TYR A 1 103 ? 13.492 -7.398 -4.184 1 98.94 103 TYR A C 1
ATOM 778 O O . TYR A 1 103 ? 13.727 -7.09 -3.012 1 98.94 103 TYR A O 1
ATOM 786 N N . ALA A 1 104 ? 12.492 -8.148 -4.512 1 98.94 104 ALA A N 1
ATOM 787 C CA . ALA A 1 104 ? 11.578 -8.727 -3.529 1 98.94 104 ALA A CA 1
ATOM 788 C C . ALA A 1 104 ? 11.641 -10.25 -3.559 1 98.94 104 ALA A C 1
ATOM 790 O O . ALA A 1 104 ? 11.594 -10.859 -4.629 1 98.94 104 ALA A O 1
ATOM 791 N N . THR A 1 105 ? 11.773 -10.859 -2.428 1 98.94 105 THR A N 1
ATOM 792 C CA . THR A 1 105 ? 11.664 -12.305 -2.271 1 98.94 105 THR A CA 1
ATOM 793 C C . THR A 1 105 ? 10.586 -12.656 -1.249 1 98.94 105 THR A C 1
ATOM 795 O O . THR A 1 105 ? 10.648 -12.219 -0.099 1 98.94 105 THR A O 1
ATOM 798 N N . SER A 1 106 ? 9.625 -13.422 -1.674 1 98.94 106 SER A N 1
ATOM 799 C CA . SER A 1 106 ? 8.555 -13.844 -0.777 1 98.94 106 SER A CA 1
ATOM 800 C C . SER A 1 106 ? 8.57 -15.352 -0.566 1 98.94 106 SER A C 1
ATOM 802 O O . SER A 1 106 ? 8.781 -16.109 -1.513 1 98.94 106 SER A O 1
ATOM 804 N N . HIS A 1 107 ? 8.352 -15.734 0.66 1 98.94 107 HIS A N 1
ATOM 805 C CA . HIS A 1 107 ? 8.273 -17.141 1.062 1 98.94 107 HIS A CA 1
ATOM 806 C C . HIS A 1 107 ? 6.895 -17.469 1.627 1 98.94 107 HIS A C 1
ATOM 808 O O . HIS A 1 107 ? 6.316 -16.672 2.369 1 98.94 107 HIS A O 1
ATOM 814 N N . LEU A 1 108 ? 6.422 -18.625 1.23 1 98.81 108 LEU A N 1
ATOM 815 C CA . LEU A 1 108 ? 5.25 -19.203 1.886 1 98.81 108 LEU A CA 1
ATOM 816 C C . LEU A 1 108 ? 5.633 -19.859 3.207 1 98.81 108 LEU A C 1
ATOM 818 O O . LEU A 1 108 ? 6.188 -20.953 3.217 1 98.81 108 LEU A O 1
ATOM 822 N N . THR A 1 109 ? 5.285 -19.219 4.297 1 98.62 109 THR A N 1
ATOM 823 C CA . THR A 1 109 ? 5.734 -19.688 5.605 1 98.62 109 THR A CA 1
ATOM 824 C C . THR A 1 109 ? 4.801 -20.766 6.145 1 98.62 109 THR A C 1
ATOM 826 O O . THR A 1 109 ? 5.211 -21.594 6.961 1 98.62 109 THR A O 1
ATOM 829 N N . GLY A 1 110 ? 3.57 -20.734 5.77 1 98.5 110 GLY A N 1
ATOM 830 C CA . GLY A 1 110 ? 2.572 -21.734 6.137 1 98.5 110 GLY A CA 1
ATOM 831 C C . GLY A 1 110 ? 1.321 -21.656 5.281 1 98.5 110 GLY A C 1
ATOM 832 O O . GLY A 1 110 ? 0.911 -20.578 4.859 1 98.5 110 GLY A O 1
ATOM 833 N N . MET A 1 111 ? 0.754 -22.859 5.039 1 97.38 111 MET A N 1
ATOM 834 C CA . MET A 1 111 ? -0.483 -22.922 4.266 1 97.38 111 MET A CA 1
ATOM 835 C C . MET A 1 111 ? -1.354 -24.078 4.734 1 97.38 111 MET A C 1
ATOM 837 O O . MET A 1 111 ? -0.921 -25.234 4.711 1 97.38 111 MET A O 1
ATOM 841 N N . GLY A 1 112 ? -2.436 -23.766 5.23 1 95.69 112 GLY A N 1
ATOM 842 C CA . GLY A 1 112 ? -3.414 -24.766 5.605 1 95.69 112 GLY A CA 1
ATOM 843 C C . GLY A 1 112 ? -4.621 -24.797 4.688 1 95.69 112 GLY A C 1
ATOM 844 O O . GLY A 1 112 ? -4.512 -24.5 3.496 1 95.69 112 GLY A O 1
ATOM 845 N N . LYS A 1 113 ? -5.777 -25.219 5.234 1 94.31 113 LYS A N 1
ATOM 846 C CA . LYS A 1 113 ? -7 -25.344 4.449 1 94.31 113 LYS A CA 1
ATOM 847 C C . LYS A 1 113 ? -7.652 -23.984 4.223 1 94.31 113 LYS A C 1
ATOM 849 O O . LYS A 1 113 ? -8.336 -23.781 3.217 1 94.31 113 LYS A O 1
ATOM 854 N N . SER A 1 114 ? -7.324 -23.078 5.156 1 96.88 114 SER A N 1
ATOM 855 C CA . SER A 1 114 ? -8.086 -21.828 5.098 1 96.88 114 SER A CA 1
ATOM 856 C C . SER A 1 114 ? -7.16 -20.609 5.039 1 96.88 114 SER A C 1
ATOM 858 O O . SER A 1 114 ? -7.539 -19.562 4.523 1 96.88 114 SER A O 1
ATOM 860 N N . LEU A 1 115 ? -5.953 -20.75 5.641 1 98.38 115 LEU A N 1
ATOM 861 C CA . LEU A 1 115 ? -5.078 -19.594 5.746 1 98.38 115 LEU A CA 1
ATOM 862 C C . LEU A 1 115 ? -3.711 -19.875 5.133 1 98.38 115 LEU A C 1
ATOM 864 O O . LEU A 1 115 ? -3.195 -21 5.262 1 98.38 115 LEU A O 1
ATOM 868 N N . ALA A 1 116 ? -3.188 -18.906 4.484 1 98.75 116 ALA A N 1
ATOM 869 C CA . ALA A 1 116 ? -1.8 -18.891 4.031 1 98.75 116 ALA A CA 1
ATOM 870 C C . ALA A 1 116 ? -1.019 -17.75 4.664 1 98.75 116 ALA A C 1
ATOM 872 O O . ALA A 1 116 ? -1.531 -16.641 4.789 1 98.75 116 ALA A O 1
ATOM 873 N N . TYR A 1 117 ? 0.167 -18.016 5.121 1 98.88 117 TYR A N 1
ATOM 874 C CA . TYR A 1 117 ? 1.073 -17.047 5.727 1 98.88 117 TYR A CA 1
ATOM 875 C C . TYR A 1 117 ? 2.314 -16.844 4.867 1 98.88 117 TYR A C 1
ATOM 877 O O . TYR A 1 117 ? 2.947 -17.828 4.441 1 98.88 117 TYR A O 1
ATOM 885 N N . THR A 1 118 ? 2.66 -15.617 4.613 1 98.94 118 THR A N 1
ATOM 886 C CA . THR A 1 118 ? 3.807 -15.328 3.758 1 98.94 118 THR A CA 1
ATOM 887 C C . THR A 1 118 ? 4.691 -14.25 4.383 1 98.94 118 THR A C 1
ATOM 889 O O . THR A 1 118 ? 4.223 -13.445 5.188 1 98.94 118 THR A O 1
ATOM 892 N N . ARG A 1 119 ? 5.977 -14.297 4.043 1 98.94 119 ARG A N 1
ATOM 893 C CA . ARG A 1 119 ? 6.949 -13.281 4.422 1 98.94 119 ARG A CA 1
ATOM 894 C C . ARG A 1 119 ? 7.738 -12.797 3.209 1 98.94 119 ARG A C 1
ATOM 896 O O . ARG A 1 119 ? 8.109 -13.594 2.346 1 98.94 119 ARG A O 1
ATOM 903 N N . THR A 1 120 ? 7.934 -11.555 3.129 1 98.94 120 THR A N 1
ATOM 904 C CA . THR A 1 120 ? 8.641 -10.953 2.004 1 98.94 120 THR A CA 1
ATOM 905 C C . THR A 1 120 ? 9.797 -10.086 2.496 1 98.94 120 THR A C 1
ATOM 907 O O . THR A 1 120 ? 9.656 -9.344 3.469 1 98.94 120 THR A O 1
ATOM 910 N N . GLU A 1 121 ? 10.922 -10.203 1.85 1 98.94 121 GLU A N 1
ATOM 911 C CA . GLU A 1 121 ? 12.055 -9.297 2.045 1 98.94 121 GLU A CA 1
ATOM 912 C C . GLU A 1 121 ? 12.297 -8.445 0.803 1 98.94 121 GLU A C 1
ATOM 914 O O . GLU A 1 121 ? 12.172 -8.93 -0.323 1 98.94 121 GLU A O 1
ATOM 919 N N . PHE A 1 122 ? 12.68 -7.227 1.016 1 98.94 122 PHE A N 1
ATOM 920 C CA . PHE A 1 122 ? 13.055 -6.289 -0.036 1 98.94 122 PHE A CA 1
ATOM 921 C C . PHE A 1 122 ? 14.516 -5.879 0.104 1 98.94 122 PHE A C 1
ATOM 923 O O . PHE A 1 122 ? 14.945 -5.457 1.181 1 98.94 122 PHE A O 1
ATOM 930 N N . LYS A 1 123 ? 15.227 -5.953 -0.981 1 98.94 123 LYS A N 1
ATOM 931 C CA . LYS A 1 123 ? 16.641 -5.586 -0.993 1 98.94 123 LYS A CA 1
ATOM 932 C C . LYS A 1 123 ? 16.938 -4.621 -2.135 1 98.94 123 LYS A C 1
ATOM 934 O O . LYS A 1 123 ? 16.281 -4.648 -3.174 1 98.94 123 LYS A O 1
ATOM 939 N N . ASN A 1 124 ? 17.938 -3.744 -1.928 1 98.31 124 ASN A N 1
ATOM 940 C CA . ASN A 1 124 ? 18.391 -2.879 -3.004 1 98.31 124 ASN A CA 1
ATOM 941 C C . ASN A 1 124 ? 19.438 -3.58 -3.877 1 98.31 124 ASN A C 1
ATOM 943 O O . ASN A 1 124 ? 19.703 -4.77 -3.697 1 98.31 124 ASN A O 1
ATOM 947 N N . ALA A 1 125 ? 20 -2.893 -4.816 1 96.5 125 ALA A N 1
ATOM 948 C CA . ALA A 1 125 ? 20.891 -3.48 -5.816 1 96.5 125 ALA A CA 1
ATOM 949 C C . ALA A 1 125 ? 22.188 -3.98 -5.176 1 96.5 125 ALA A C 1
ATOM 951 O O . ALA A 1 125 ? 22.828 -4.891 -5.699 1 96.5 125 ALA A O 1
ATOM 952 N N . THR A 1 126 ? 22.531 -3.41 -4.082 1 97 126 THR A N 1
ATOM 953 C CA . THR A 1 126 ? 23.766 -3.807 -3.414 1 97 126 THR A CA 1
ATOM 954 C C . THR A 1 126 ? 23.516 -4.992 -2.484 1 97 126 THR A C 1
ATOM 956 O O . THR A 1 126 ? 24.453 -5.516 -1.874 1 97 126 THR A O 1
ATOM 959 N N . GLY A 1 127 ? 22.297 -5.406 -2.334 1 98 127 GLY A N 1
ATOM 960 C CA . GLY A 1 127 ? 21.969 -6.57 -1.529 1 98 127 GLY A CA 1
ATOM 961 C C . GLY A 1 127 ? 21.562 -6.215 -0.109 1 98 127 GLY A C 1
ATOM 962 O O . GLY A 1 127 ? 21.312 -7.102 0.71 1 98 127 GLY A O 1
ATOM 963 N N . ASP A 1 128 ? 21.469 -4.887 0.217 1 98.44 128 ASP A N 1
ATOM 964 C CA . ASP A 1 128 ? 21.062 -4.465 1.555 1 98.44 128 ASP A CA 1
ATOM 965 C C . ASP A 1 128 ? 19.547 -4.625 1.749 1 98.44 128 ASP A C 1
ATOM 967 O O . ASP A 1 128 ? 18.766 -4.312 0.849 1 98.44 128 ASP A O 1
ATOM 971 N N . LEU A 1 129 ? 19.203 -5.133 2.965 1 98.88 129 LEU A N 1
ATOM 972 C CA . LEU A 1 129 ? 17.797 -5.188 3.34 1 98.88 129 LEU A CA 1
ATOM 973 C C . LEU A 1 129 ? 17.219 -3.785 3.506 1 98.88 129 LEU A C 1
ATOM 975 O O . LEU A 1 129 ? 17.75 -2.975 4.266 1 98.88 129 LEU A O 1
ATOM 979 N N . VAL A 1 130 ? 16.125 -3.471 2.816 1 98.81 130 VAL A N 1
ATOM 980 C CA . VAL A 1 130 ? 15.562 -2.129 2.93 1 98.81 130 VAL A CA 1
ATOM 981 C C . VAL A 1 130 ? 14.227 -2.191 3.662 1 98.81 130 VAL A C 1
ATOM 983 O O . VAL A 1 130 ? 13.805 -1.211 4.285 1 98.81 130 VAL A O 1
ATOM 986 N N . ALA A 1 131 ? 13.523 -3.305 3.582 1 98.94 131 ALA A N 1
ATOM 987 C CA . ALA A 1 131 ? 12.258 -3.533 4.277 1 98.94 131 ALA A CA 1
ATOM 988 C C . ALA A 1 131 ? 11.914 -5.02 4.316 1 98.94 131 ALA A C 1
ATOM 990 O O . ALA A 1 131 ? 12.492 -5.816 3.572 1 98.94 131 ALA A O 1
ATOM 991 N N . TYR A 1 132 ? 11.055 -5.379 5.199 1 98.94 132 TYR A N 1
ATOM 992 C CA . TYR A 1 132 ? 10.492 -6.723 5.246 1 98.94 132 TYR A CA 1
ATOM 993 C C . TYR A 1 132 ? 9.055 -6.695 5.754 1 98.94 132 TYR A C 1
ATOM 995 O O . TYR A 1 132 ? 8.672 -5.797 6.508 1 98.94 132 TYR A O 1
ATOM 1003 N N . GLY A 1 133 ? 8.25 -7.66 5.324 1 98.88 133 GLY A N 1
ATOM 1004 C CA . GLY A 1 133 ? 6.844 -7.656 5.691 1 98.88 133 GLY A CA 1
ATOM 1005 C C . GLY A 1 133 ? 6.215 -9.039 5.668 1 98.88 133 GLY A C 1
ATOM 1006 O O . GLY A 1 133 ? 6.902 -10.031 5.441 1 98.88 133 GLY A O 1
ATOM 1007 N N . TYR A 1 134 ? 4.957 -9.07 5.996 1 98.94 134 TYR A N 1
ATOM 1008 C CA . TYR A 1 134 ? 4.184 -10.305 6 1 98.94 134 TYR A CA 1
ATOM 1009 C C . TYR A 1 134 ? 2.789 -10.07 5.426 1 98.94 134 TYR A C 1
ATOM 1011 O O . TYR A 1 134 ? 2.326 -8.93 5.34 1 98.94 134 TYR A O 1
ATOM 1019 N N . HIS A 1 135 ? 2.219 -11.078 4.988 1 98.94 135 HIS A N 1
ATOM 1020 C CA . HIS A 1 135 ? 0.863 -11.086 4.449 1 98.94 135 HIS A CA 1
ATOM 1021 C C . HIS A 1 135 ? 0.147 -12.391 4.785 1 98.94 135 HIS A C 1
ATOM 1023 O O . HIS A 1 135 ? 0.619 -13.477 4.434 1 98.94 135 HIS A O 1
ATOM 1029 N N . THR A 1 136 ? -0.925 -12.312 5.5 1 98.94 136 THR A N 1
ATOM 1030 C CA . THR A 1 136 ? -1.803 -13.445 5.762 1 98.94 136 THR A CA 1
ATOM 1031 C C . THR A 1 136 ? -3.053 -13.375 4.891 1 98.94 136 THR A C 1
ATOM 1033 O O . THR A 1 136 ? -3.689 -12.32 4.797 1 98.94 136 THR A O 1
ATOM 1036 N N . LYS A 1 137 ? -3.398 -14.492 4.285 1 98.69 137 LYS A N 1
ATOM 1037 C CA . LYS A 1 137 ? -4.539 -14.516 3.375 1 98.69 137 LYS A CA 1
ATOM 1038 C C . LYS A 1 137 ? -5.504 -15.641 3.73 1 98.69 137 LYS A C 1
ATOM 1040 O O . LYS A 1 137 ? -5.078 -16.734 4.086 1 98.69 137 LYS A O 1
ATOM 1045 N N . TYR A 1 138 ? -6.801 -15.375 3.67 1 98.31 138 TYR A N 1
ATOM 1046 C CA . TYR A 1 138 ? -7.824 -16.406 3.633 1 98.31 138 TYR A CA 1
ATOM 1047 C C . TYR A 1 138 ? -7.914 -17.047 2.246 1 98.31 138 TYR A C 1
ATOM 1049 O O . TYR A 1 138 ? -8.211 -16.344 1.267 1 98.31 138 TYR A O 1
ATOM 1057 N N . ILE A 1 139 ? -7.711 -18.344 2.145 1 97.56 139 ILE A N 1
ATOM 1058 C CA . ILE A 1 139 ? -7.566 -18.953 0.831 1 97.56 139 ILE A CA 1
ATOM 1059 C C . ILE A 1 139 ? -8.617 -20.047 0.657 1 97.56 139 ILE A C 1
ATOM 1061 O O . ILE A 1 139 ? -8.508 -20.891 -0.236 1 97.56 139 ILE A O 1
ATOM 1065 N N . GLY A 1 140 ? -9.555 -20.109 1.521 1 93.56 140 GLY A N 1
ATOM 1066 C CA . GLY A 1 140 ? -10.547 -21.172 1.499 1 93.56 140 GLY A CA 1
ATOM 1067 C C . GLY A 1 140 ? -11.195 -21.359 0.139 1 93.56 140 GLY A C 1
ATOM 1068 O O . GLY A 1 140 ? -11.391 -22.5 -0.31 1 93.56 140 GLY A O 1
ATOM 1069 N N . LYS A 1 141 ? -11.492 -20.344 -0.558 1 89.69 141 LYS A N 1
ATOM 1070 C CA . LYS A 1 141 ? -12.195 -20.438 -1.836 1 89.69 141 LYS A CA 1
ATOM 1071 C C . LYS A 1 141 ? -11.211 -20.578 -2.994 1 89.69 141 LYS A C 1
ATOM 1073 O O . LYS A 1 141 ? -11.609 -20.922 -4.109 1 89.69 141 LYS A O 1
ATOM 1078 N N . ALA A 1 142 ? -9.977 -20.344 -2.754 1 89.88 142 ALA A N 1
ATOM 1079 C CA . ALA A 1 142 ? -8.953 -20.359 -3.793 1 89.88 142 ALA A CA 1
ATOM 1080 C C . ALA A 1 142 ? -8.578 -21.797 -4.168 1 89.88 142 ALA A C 1
ATOM 1082 O O . ALA A 1 142 ? -8.055 -22.047 -5.258 1 89.88 142 ALA A O 1
ATOM 1083 N N . LEU A 1 143 ? -8.945 -22.703 -3.326 1 89.06 143 LEU A N 1
ATOM 1084 C CA . LEU A 1 143 ? -8.453 -24.078 -3.449 1 89.06 143 LEU A CA 1
ATOM 1085 C C . LEU A 1 143 ? -9.227 -24.844 -4.52 1 89.06 143 LEU A C 1
ATOM 1087 O O . LEU A 1 143 ? -8.781 -25.891 -4.984 1 89.06 143 LEU A O 1
ATOM 1091 N N . VAL A 1 144 ? -10.375 -24.281 -4.953 1 89.12 144 VAL A N 1
ATOM 1092 C CA . VAL A 1 144 ? -11.227 -25.062 -5.848 1 89.12 144 VAL A CA 1
ATOM 1093 C C . VAL A 1 144 ? -11.406 -24.312 -7.168 1 89.12 144 VAL A C 1
ATOM 1095 O O . VAL A 1 144 ? -12.148 -24.781 -8.047 1 89.12 144 VAL A O 1
ATOM 1098 N N . HIS A 1 145 ? -10.602 -23.719 -7.684 1 93.25 145 HIS A N 1
ATOM 1099 C CA . HIS A 1 145 ? -10.766 -22.984 -8.938 1 93.25 145 HIS A CA 1
ATOM 1100 C C . HIS A 1 145 ? -10.375 -23.844 -10.133 1 93.25 145 HIS A C 1
ATOM 1102 O O . HIS A 1 145 ? -9.414 -24.609 -10.07 1 93.25 145 HIS A O 1
ATOM 1108 N N . GLU A 1 146 ? -11.031 -23.656 -11.234 1 95 146 GLU A N 1
ATOM 1109 C CA . GLU A 1 146 ? -10.859 -24.516 -12.406 1 95 146 GLU A CA 1
ATOM 1110 C C . GLU A 1 146 ? -9.492 -24.297 -13.047 1 95 146 GLU A C 1
ATOM 1112 O O . GLU A 1 146 ? -8.984 -25.172 -13.742 1 95 146 GLU A O 1
ATOM 1117 N N . ASN A 1 147 ? -8.852 -23.141 -12.852 1 96.25 147 ASN A N 1
ATOM 1118 C CA . ASN A 1 147 ? -7.566 -22.828 -13.469 1 96.25 147 ASN A CA 1
ATOM 1119 C C . ASN A 1 147 ? -6.398 -23.25 -12.578 1 96.25 147 ASN A C 1
ATOM 1121 O O . ASN A 1 147 ? -5.238 -23 -12.914 1 96.25 147 ASN A O 1
ATOM 1125 N N . ASN A 1 148 ? -6.723 -23.859 -11.438 1 97.38 148 ASN A N 1
ATOM 1126 C CA .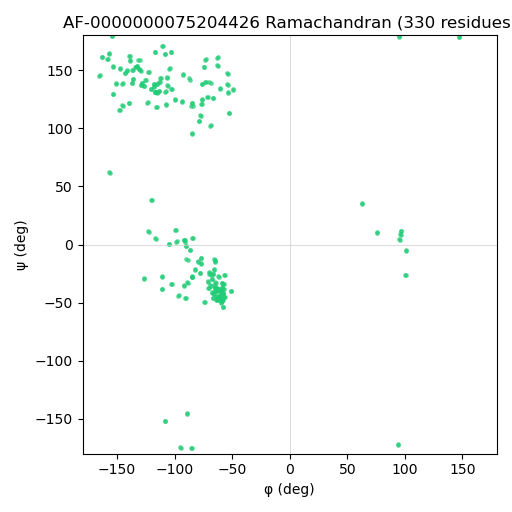 ASN A 1 148 ? -5.645 -24.375 -10.602 1 97.38 148 ASN A CA 1
ATOM 1127 C C . ASN A 1 148 ? -4.844 -25.453 -11.32 1 97.38 148 ASN A C 1
ATOM 1129 O O . ASN A 1 148 ? -5.371 -26.141 -12.195 1 97.38 148 ASN A O 1
ATOM 1133 N N . VAL A 1 149 ? -3.607 -25.578 -10.906 1 98.06 149 VAL A N 1
ATOM 1134 C CA . VAL A 1 149 ? -2.764 -26.656 -11.406 1 98.06 149 VAL A CA 1
ATOM 1135 C C . VAL A 1 149 ? -2.061 -27.344 -10.242 1 98.06 149 VAL A C 1
ATOM 1137 O O . VAL A 1 149 ? -1.922 -26.781 -9.164 1 98.06 149 VAL A O 1
ATOM 1140 N N . LYS A 1 150 ? -1.744 -28.594 -10.469 1 98 150 LYS A N 1
ATOM 1141 C CA . LYS A 1 150 ? -0.823 -29.297 -9.586 1 98 150 LYS A CA 1
ATOM 1142 C C . LYS A 1 150 ? 0.583 -29.344 -10.172 1 98 150 LYS A C 1
ATOM 1144 O O . LYS A 1 150 ? 0.779 -29.812 -11.289 1 98 150 LYS A O 1
ATOM 1149 N N . LEU A 1 151 ? 1.49 -28.875 -9.422 1 98.25 151 LEU A N 1
ATOM 1150 C CA . LEU A 1 151 ? 2.871 -28.797 -9.883 1 98.25 151 LEU A CA 1
ATOM 1151 C C . LEU A 1 151 ? 3.727 -29.891 -9.25 1 98.25 151 LEU A C 1
ATOM 1153 O O . LEU A 1 151 ? 3.432 -30.344 -8.148 1 98.25 151 LEU A O 1
ATOM 1157 N N . SER A 1 152 ? 4.77 -30.281 -9.992 1 98.44 152 SER A N 1
ATOM 1158 C CA . SER A 1 152 ? 5.77 -31.156 -9.391 1 98.44 152 SER A CA 1
ATOM 1159 C C . SER A 1 152 ? 6.477 -30.469 -8.227 1 98.44 152 SER A C 1
ATOM 1161 O O . SER A 1 152 ? 6.457 -29.25 -8.117 1 98.44 152 SER A O 1
ATOM 1163 N N . GLU A 1 153 ? 7.066 -31.234 -7.398 1 97.19 153 GLU A N 1
ATOM 1164 C CA . GLU A 1 153 ? 7.719 -30.703 -6.203 1 97.19 153 GLU A CA 1
ATOM 1165 C C . GLU A 1 153 ? 8.781 -29.672 -6.566 1 97.19 153 GLU A C 1
ATOM 1167 O O . GLU A 1 153 ? 8.969 -28.688 -5.852 1 97.19 153 GLU A O 1
ATOM 1172 N N . ASP A 1 154 ? 9.406 -29.906 -7.676 1 97.44 154 ASP A N 1
ATOM 1173 C CA . ASP A 1 154 ? 10.469 -29 -8.086 1 97.44 154 ASP A CA 1
ATOM 1174 C C . ASP A 1 154 ? 9.93 -27.859 -8.938 1 97.44 154 ASP A C 1
ATOM 1176 O O . ASP A 1 154 ? 10.672 -26.969 -9.344 1 97.44 154 ASP A O 1
ATOM 1180 N N . GLY A 1 155 ? 8.656 -27.797 -9.234 1 98.12 155 GLY A N 1
ATOM 1181 C CA . GLY A 1 155 ? 8.008 -26.719 -9.961 1 98.12 155 GLY A CA 1
ATOM 1182 C C . GLY A 1 155 ? 8.281 -26.75 -11.453 1 98.12 155 GLY A C 1
ATOM 1183 O O . GLY A 1 155 ? 7.91 -25.828 -12.188 1 98.12 155 GLY A O 1
ATOM 1184 N N . GLU A 1 156 ? 8.891 -27.859 -11.977 1 98.25 156 GLU A N 1
ATOM 1185 C CA . GLU A 1 156 ? 9.336 -27.906 -13.367 1 98.25 156 GLU A CA 1
ATOM 1186 C C . GLU A 1 156 ? 8.203 -28.312 -14.297 1 98.25 156 GLU A C 1
ATOM 1188 O O . GLU A 1 156 ? 8.172 -27.906 -15.461 1 98.25 156 GLU A O 1
ATOM 1193 N N . THR A 1 157 ? 7.23 -29.109 -13.758 1 98 157 THR A N 1
ATOM 1194 C CA . THR A 1 157 ? 6.199 -29.656 -14.633 1 98 157 THR A CA 1
ATOM 1195 C C . THR A 1 157 ? 4.82 -29.531 -13.992 1 98 157 THR A C 1
ATOM 1197 O O . THR A 1 157 ? 4.703 -29.531 -12.766 1 98 157 THR A O 1
ATOM 1200 N N . VAL A 1 158 ? 3.801 -29.391 -14.844 1 98.12 158 VAL A N 1
ATOM 1201 C CA . VAL A 1 158 ? 2.41 -29.469 -14.406 1 98.12 158 VAL A CA 1
ATOM 1202 C C . VAL A 1 158 ? 1.96 -30.922 -14.359 1 98.12 158 VAL A C 1
ATOM 1204 O O . VAL A 1 158 ? 2.023 -31.641 -15.367 1 98.12 158 VAL A O 1
ATOM 1207 N N . LEU A 1 159 ? 1.531 -31.391 -13.266 1 98.25 159 LEU A N 1
ATOM 1208 C CA . LEU A 1 159 ? 1.099 -32.781 -13.086 1 98.25 159 LEU A CA 1
ATOM 1209 C C . LEU A 1 159 ? -0.397 -32.906 -13.352 1 98.25 159 LEU A C 1
ATOM 1211 O O . LEU A 1 159 ? -0.853 -33.969 -13.828 1 98.25 159 LEU A O 1
ATOM 1215 N N . GLU A 1 160 ? -1.151 -31.922 -12.992 1 97.81 160 GLU A N 1
ATOM 1216 C CA . GLU A 1 160 ? -2.592 -31.844 -13.219 1 97.81 160 GLU A CA 1
ATOM 1217 C C . GLU A 1 160 ? -3.014 -30.438 -13.594 1 97.81 160 GLU A C 1
ATOM 1219 O O . GLU A 1 160 ? -2.471 -29.453 -13.07 1 97.81 160 GLU A O 1
ATOM 1224 N N . GLY A 1 161 ? -4.055 -30.266 -14.383 1 96.12 161 GLY A N 1
ATOM 1225 C CA . GLY A 1 161 ? -4.527 -28.969 -14.844 1 96.12 161 GLY A CA 1
ATOM 1226 C C . GLY A 1 161 ? -3.975 -28.594 -16.203 1 96.12 161 GLY A C 1
ATOM 1227 O O . GLY A 1 161 ? -3.307 -29.391 -16.859 1 96.12 161 GLY A O 1
ATOM 1228 N N . LYS A 1 162 ? -4.395 -27.453 -16.672 1 94.75 162 LYS A N 1
ATOM 1229 C CA . LYS A 1 162 ? -3.982 -26.969 -17.984 1 94.75 162 LYS A CA 1
ATOM 1230 C C . LYS A 1 162 ? -2.645 -26.25 -17.922 1 94.75 162 LYS A C 1
ATOM 1232 O O . LYS A 1 162 ? -2.5 -25.281 -17.172 1 94.75 162 LYS A O 1
ATOM 1237 N N . ASP A 1 163 ? -1.714 -26.734 -18.594 1 93.75 163 ASP A N 1
ATOM 1238 C CA . ASP A 1 163 ? -0.416 -26.094 -18.734 1 93.75 163 ASP A CA 1
ATOM 1239 C C . ASP A 1 163 ? -0.43 -25.062 -19.859 1 93.75 163 ASP A C 1
ATOM 1241 O O . ASP A 1 163 ? -0.229 -25.406 -21.031 1 93.75 163 ASP A O 1
ATOM 1245 N N . LEU A 1 164 ? -0.644 -23.844 -19.578 1 93.75 164 LEU A N 1
ATOM 1246 C CA . LEU A 1 164 ? -0.807 -22.781 -20.562 1 93.75 164 LEU A CA 1
ATOM 1247 C C . LEU A 1 164 ? 0.422 -21.875 -20.609 1 93.75 164 LEU A C 1
ATOM 1249 O O . LEU A 1 164 ? 1.021 -21.594 -19.562 1 93.75 164 LEU A O 1
ATOM 1253 N N . GLU A 1 165 ? 0.764 -21.422 -21.766 1 89.81 165 GLU A N 1
ATOM 1254 C CA . GLU A 1 165 ? 1.846 -20.453 -21.906 1 89.81 165 GLU A CA 1
ATOM 1255 C C . GLU A 1 165 ? 1.414 -19.062 -21.438 1 89.81 165 GLU A C 1
ATOM 1257 O O . GLU A 1 165 ? 0.219 -18.781 -21.328 1 89.81 165 GLU A O 1
ATOM 1262 N N . VAL A 1 166 ? 2.459 -18.328 -21 1 85.81 166 VAL A N 1
ATOM 1263 C CA . VAL A 1 166 ? 2.176 -16.938 -20.641 1 85.81 166 VAL A CA 1
ATOM 1264 C C . VAL A 1 166 ? 1.857 -16.141 -21.906 1 85.81 166 VAL A C 1
ATOM 1266 O O . VAL A 1 166 ? 2.656 -16.109 -22.844 1 85.81 166 VAL A O 1
ATOM 1269 N N . ASP A 1 167 ? 0.706 -15.797 -22.297 1 72.12 167 ASP A N 1
ATOM 1270 C CA . ASP A 1 167 ? 0.362 -15.078 -23.516 1 72.12 167 ASP A CA 1
ATOM 1271 C C . ASP A 1 167 ? 0.957 -13.672 -23.5 1 72.12 167 ASP A C 1
ATOM 1273 O O . ASP A 1 167 ? 1.161 -13.086 -22.438 1 72.12 167 ASP A O 1
ATOM 1277 N N . MET B 1 1 ? -12.469 28.375 7.02 1 92 1 MET B N 1
ATOM 1278 C CA . MET B 1 1 ? -11.867 27.062 7.219 1 92 1 MET B CA 1
ATOM 1279 C C . MET B 1 1 ? -10.867 27.078 8.367 1 92 1 MET B C 1
ATOM 1281 O O . MET B 1 1 ? -10.055 28 8.469 1 92 1 MET B O 1
ATOM 1285 N N . ALA B 1 2 ? -11.039 26.141 9.359 1 96.88 2 ALA B N 1
ATOM 1286 C CA . ALA B 1 2 ? -10.141 26.078 10.508 1 96.88 2 ALA B CA 1
ATOM 1287 C C . ALA B 1 2 ? -8.688 25.969 10.07 1 96.88 2 ALA B C 1
ATOM 1289 O O . ALA B 1 2 ? -8.391 25.359 9.039 1 96.88 2 ALA B O 1
ATOM 1290 N N . ALA B 1 3 ? -7.758 26.547 10.828 1 98.38 3 ALA B N 1
ATOM 1291 C CA . ALA B 1 3 ? -6.336 26.578 10.484 1 98.38 3 ALA B CA 1
ATOM 1292 C C . ALA B 1 3 ? -5.773 25.172 10.32 1 98.38 3 ALA B C 1
ATOM 1294 O O . ALA B 1 3 ? -4.98 24.906 9.414 1 98.38 3 ALA B O 1
ATOM 1295 N N . CYS B 1 4 ? -6.152 24.297 11.188 1 98.62 4 CYS B N 1
ATOM 1296 C CA . CYS B 1 4 ? -5.637 22.938 11.148 1 98.62 4 CYS B CA 1
ATOM 1297 C C . CYS B 1 4 ? -6.023 22.25 9.844 1 98.62 4 CYS B C 1
ATOM 1299 O O . CYS B 1 4 ? -5.195 21.594 9.219 1 98.62 4 CYS B O 1
ATOM 1301 N N . LEU B 1 5 ? -7.289 22.344 9.469 1 98.69 5 LEU B N 1
ATOM 1302 C CA . LEU B 1 5 ? -7.742 21.75 8.219 1 98.69 5 LEU B CA 1
ATOM 1303 C C . LEU B 1 5 ? -7.016 22.359 7.023 1 98.69 5 LEU B C 1
ATOM 1305 O O . LEU B 1 5 ? -6.559 21.641 6.133 1 98.69 5 LEU B O 1
ATOM 1309 N N . ARG B 1 6 ? -6.867 23.656 7.012 1 98.38 6 ARG B N 1
ATOM 1310 C CA . ARG B 1 6 ? -6.176 24.359 5.934 1 98.38 6 ARG B CA 1
ATOM 1311 C C . ARG B 1 6 ? -4.738 23.859 5.801 1 98.38 6 ARG B C 1
ATOM 1313 O O . ARG B 1 6 ? -4.27 23.594 4.695 1 98.38 6 ARG B O 1
ATOM 1320 N N . PHE B 1 7 ? -4.051 23.797 6.969 1 98.69 7 PHE B N 1
ATOM 1321 C CA . PHE B 1 7 ? -2.662 23.359 6.98 1 98.69 7 PHE B CA 1
ATOM 1322 C C . PHE B 1 7 ? -2.545 21.906 6.5 1 98.69 7 PHE B C 1
ATOM 1324 O O . PHE B 1 7 ? -1.678 21.594 5.684 1 98.69 7 PHE B O 1
ATOM 1331 N N . THR B 1 8 ? -3.389 21.031 6.988 1 98.69 8 THR B N 1
ATOM 1332 C CA . THR B 1 8 ? -3.359 19.609 6.625 1 98.69 8 THR B CA 1
ATOM 1333 C C . THR B 1 8 ? -3.637 19.438 5.137 1 98.69 8 THR B C 1
ATOM 1335 O O . THR B 1 8 ? -2.99 18.625 4.473 1 98.69 8 THR B O 1
ATOM 1338 N N . ARG B 1 9 ? -4.539 20.172 4.57 1 98.69 9 ARG B N 1
ATOM 1339 C CA . ARG B 1 9 ? -4.82 20.109 3.139 1 98.69 9 ARG B CA 1
ATOM 1340 C C . ARG B 1 9 ? -3.625 20.609 2.328 1 98.69 9 ARG B C 1
ATOM 1342 O O . ARG B 1 9 ? -3.369 20.125 1.229 1 98.69 9 ARG B O 1
ATOM 1349 N N . ARG B 1 10 ? -2.908 21.594 2.838 1 98.06 10 ARG B N 1
ATOM 1350 C CA . ARG B 1 10 ? -1.689 22.047 2.172 1 98.06 10 ARG B CA 1
ATOM 1351 C C . ARG B 1 10 ? -0.649 20.938 2.119 1 98.06 10 ARG B C 1
ATOM 1353 O O . ARG B 1 10 ? 0.033 20.766 1.106 1 98.06 10 ARG B O 1
ATOM 1360 N N . VAL B 1 11 ? -0.531 20.297 3.254 1 97.94 11 VAL B N 1
ATOM 1361 C CA . VAL B 1 11 ? 0.404 19.172 3.291 1 97.94 11 VAL B CA 1
ATOM 1362 C C . VAL B 1 11 ? -0.021 18.109 2.277 1 97.94 11 VAL B C 1
ATOM 1364 O O . VAL B 1 11 ? 0.804 17.625 1.508 1 97.94 11 VAL B O 1
ATOM 1367 N N . TRP B 1 12 ? -1.327 17.781 2.232 1 98.44 12 TRP B N 1
ATOM 1368 C CA . TRP B 1 12 ? -1.826 16.828 1.253 1 98.44 12 TRP B CA 1
ATOM 1369 C C . TRP B 1 12 ? -1.52 17.281 -0.167 1 98.44 12 TRP B C 1
ATOM 1371 O O . TRP B 1 12 ? -1.069 16.5 -1.001 1 98.44 12 TRP B O 1
ATOM 1381 N N . LYS B 1 13 ? -1.736 18.516 -0.444 1 97.81 13 LYS B N 1
ATOM 1382 C CA . LYS B 1 13 ? -1.436 19.062 -1.762 1 97.81 13 LYS B CA 1
ATOM 1383 C C . LYS B 1 13 ? 0.034 18.859 -2.121 1 97.81 13 LYS B C 1
ATOM 1385 O O . LYS B 1 13 ? 0.364 18.562 -3.271 1 97.81 13 LYS B O 1
ATOM 1390 N N . SER B 1 14 ? 0.861 19 -1.141 1 96.38 14 SER B N 1
ATOM 1391 C CA . SER B 1 14 ? 2.291 18.828 -1.38 1 96.38 14 SER B CA 1
ATOM 1392 C C . SER B 1 14 ? 2.625 17.391 -1.72 1 96.38 14 SER B C 1
ATOM 1394 O O . SER B 1 14 ? 3.633 17.109 -2.375 1 96.38 14 SER B O 1
ATOM 1396 N N . PHE B 1 15 ? 1.809 16.422 -1.169 1 97.31 15 PHE B N 1
ATOM 1397 C CA . PHE B 1 15 ? 1.978 15.016 -1.54 1 97.31 15 PHE B CA 1
ATOM 1398 C C . PHE B 1 15 ? 1.65 14.805 -3.014 1 97.31 15 PHE B C 1
ATOM 1400 O O . PHE B 1 15 ? 2.25 13.953 -3.672 1 97.31 15 PHE B O 1
ATOM 1407 N N . ILE B 1 16 ? 0.721 15.562 -3.545 1 97 16 ILE B N 1
ATOM 1408 C CA . ILE B 1 16 ? 0.125 15.312 -4.852 1 97 16 ILE B CA 1
ATOM 1409 C C . ILE B 1 16 ? 0.938 16.016 -5.934 1 97 16 ILE B C 1
ATOM 1411 O O . ILE B 1 16 ? 1.082 15.508 -7.047 1 97 16 ILE B O 1
ATOM 1415 N N . VAL B 1 17 ? 1.501 17.109 -5.633 1 94.88 17 VAL B N 1
ATOM 1416 C CA . VAL B 1 17 ? 2.102 17.984 -6.637 1 94.88 17 VAL B CA 1
ATOM 1417 C C . VAL B 1 17 ? 3.361 17.328 -7.203 1 94.88 17 VAL B C 1
ATOM 1419 O O . VAL B 1 17 ? 3.723 17.562 -8.359 1 94.88 17 VAL B O 1
ATOM 1422 N N . ASN B 1 18 ? 3.998 16.469 -6.48 1 90.56 18 ASN B N 1
ATOM 1423 C CA . ASN B 1 18 ? 5.223 15.828 -6.949 1 90.56 18 ASN B CA 1
ATOM 1424 C C . ASN B 1 18 ? 4.922 14.719 -7.953 1 90.56 18 ASN B C 1
ATOM 1426 O O . ASN B 1 18 ? 5.84 14.148 -8.547 1 90.56 18 ASN B O 1
ATOM 1430 N N . LYS B 1 19 ? 3.697 14.336 -8.086 1 95.31 19 LYS B N 1
ATOM 1431 C CA . LYS B 1 19 ? 3.221 13.344 -9.055 1 95.31 19 LYS B CA 1
ATOM 1432 C C . LYS B 1 19 ? 3.846 11.977 -8.789 1 95.31 19 LYS B C 1
ATOM 1434 O O . LYS B 1 19 ? 4.227 11.273 -9.727 1 95.31 19 LYS B O 1
ATOM 1439 N N . GLY B 1 20 ? 4.039 11.719 -7.523 1 97.94 20 GLY B N 1
ATOM 1440 C CA . GLY B 1 20 ? 4.562 10.43 -7.105 1 97.94 20 GLY B CA 1
ATOM 1441 C C . GLY B 1 20 ? 3.477 9.398 -6.848 1 97.94 20 GLY B C 1
ATOM 1442 O O . GLY B 1 20 ? 2.473 9.359 -7.562 1 97.94 20 GLY B O 1
ATOM 1443 N N . HIS B 1 21 ? 3.688 8.516 -5.863 1 98.56 21 HIS B N 1
ATOM 1444 C CA . HIS B 1 21 ? 2.838 7.371 -5.559 1 98.56 21 HIS B CA 1
ATOM 1445 C C . HIS 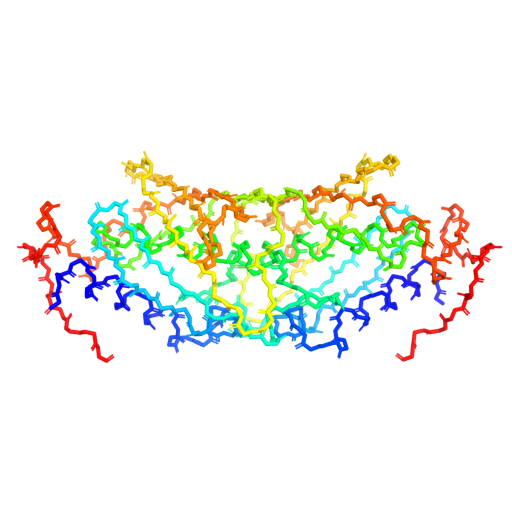B 1 21 ? 1.418 7.812 -5.223 1 98.56 21 HIS B C 1
ATOM 1447 O O . HIS B 1 21 ? 0.449 7.258 -5.746 1 98.56 21 HIS B O 1
ATOM 1453 N N . ASP B 1 22 ? 1.261 8.773 -4.328 1 98.38 22 ASP B N 1
ATOM 1454 C CA . ASP B 1 22 ? -0.059 9.234 -3.906 1 98.38 22 ASP B CA 1
ATOM 1455 C C . ASP B 1 22 ? -0.863 9.758 -5.094 1 98.38 22 ASP B C 1
ATOM 1457 O O . ASP B 1 22 ? -2.021 9.375 -5.281 1 98.38 22 ASP B O 1
ATOM 1461 N N . ALA B 1 23 ? -0.239 10.586 -5.871 1 98.19 23 ALA B N 1
ATOM 1462 C CA . ALA B 1 23 ? -0.882 11.164 -7.051 1 98.19 23 ALA B CA 1
ATOM 1463 C C . ALA B 1 23 ? -1.257 10.078 -8.055 1 98.19 23 ALA B C 1
ATOM 1465 O O . ALA B 1 23 ? -2.311 10.148 -8.695 1 98.19 23 ALA B O 1
ATOM 1466 N N . GLN B 1 24 ? -0.419 9.125 -8.18 1 98 24 GLN B N 1
ATOM 1467 C CA . GLN B 1 24 ? -0.622 8.023 -9.117 1 98 24 GLN B CA 1
ATOM 1468 C C . GLN B 1 24 ? -1.759 7.117 -8.664 1 98 24 GLN B C 1
ATOM 1470 O O . GLN B 1 24 ? -2.568 6.672 -9.484 1 98 24 GLN B O 1
ATOM 1475 N N . CYS B 1 25 ? -1.895 6.879 -7.395 1 97.94 25 CYS B N 1
ATOM 1476 C CA . CYS B 1 25 ? -2.719 5.773 -6.914 1 97.94 25 CYS B CA 1
ATOM 1477 C C . CYS B 1 25 ? -4.07 6.273 -6.418 1 97.94 25 CYS B C 1
ATOM 1479 O O . CYS B 1 25 ? -5.078 5.578 -6.543 1 97.94 25 CYS B O 1
ATOM 1481 N N . PHE B 1 26 ? -4.086 7.445 -5.848 1 98.12 26 PHE B N 1
ATOM 1482 C CA . PHE B 1 26 ? -5.336 7.926 -5.273 1 98.12 26 PHE B CA 1
ATOM 1483 C C . PHE B 1 26 ? -5.34 9.445 -5.184 1 98.12 26 PHE B C 1
ATOM 1485 O O . PHE B 1 26 ? -5.562 10.016 -4.109 1 98.12 26 PHE B O 1
ATOM 1492 N N . PRO B 1 27 ? -5.258 10.094 -6.301 1 98.19 27 PRO B N 1
ATOM 1493 C CA . PRO B 1 27 ? -5.238 11.555 -6.32 1 98.19 27 PRO B CA 1
ATOM 1494 C C . PRO B 1 27 ? -6.547 12.172 -5.828 1 98.19 27 PRO B C 1
ATOM 1496 O O . PRO B 1 27 ? -6.602 13.367 -5.535 1 98.19 27 PRO B O 1
ATOM 1499 N N . ASN B 1 28 ? -7.562 11.398 -5.703 1 98.56 28 ASN B N 1
ATOM 1500 C CA . ASN B 1 28 ? -8.898 11.914 -5.426 1 98.56 28 ASN B CA 1
ATOM 1501 C C . ASN B 1 28 ? -9.25 11.789 -3.947 1 98.56 28 ASN B C 1
ATOM 1503 O O . ASN B 1 28 ? -10.422 11.875 -3.574 1 98.56 28 ASN B O 1
ATOM 1507 N N . LEU B 1 29 ? -8.312 11.508 -3.109 1 98.81 29 LEU B N 1
ATOM 1508 C CA . LEU B 1 29 ? -8.555 11.555 -1.672 1 98.81 29 LEU B CA 1
ATOM 1509 C C . LEU B 1 29 ? -8.961 12.961 -1.231 1 98.81 29 LEU B C 1
ATOM 1511 O O . LEU B 1 29 ? -8.359 13.945 -1.667 1 98.81 29 LEU B O 1
ATOM 1515 N N . VAL B 1 30 ? -9.977 13.023 -0.428 1 98.88 30 VAL B N 1
ATOM 1516 C CA . VAL B 1 30 ? -10.461 14.312 0.055 1 98.88 30 VAL B CA 1
ATOM 1517 C C . VAL B 1 30 ? -10.281 14.398 1.568 1 98.88 30 VAL B C 1
ATOM 1519 O O . VAL B 1 30 ? -10.852 13.602 2.314 1 98.88 30 VAL B O 1
ATOM 1522 N N . VAL B 1 31 ? -9.492 15.336 2.018 1 98.88 31 VAL B N 1
ATOM 1523 C CA . VAL B 1 31 ? -9.383 15.609 3.447 1 98.88 31 VAL B CA 1
ATOM 1524 C C . VAL B 1 31 ? -10.594 16.422 3.912 1 98.88 31 VAL B C 1
ATOM 1526 O O . VAL B 1 31 ? -10.703 17.609 3.617 1 98.88 31 VAL B O 1
ATOM 1529 N N . GLU B 1 32 ? -11.422 15.82 4.688 1 98.81 32 GLU B N 1
ATOM 1530 C CA . GLU B 1 32 ? -12.719 16.406 5.035 1 98.81 32 GLU B CA 1
ATOM 1531 C C . GLU B 1 32 ? -12.625 17.25 6.301 1 98.81 32 GLU B C 1
ATOM 1533 O O . GLU B 1 32 ? -13.234 18.312 6.387 1 98.81 32 GLU B O 1
ATOM 1538 N N . HIS B 1 33 ? -11.961 16.672 7.285 1 98.75 33 HIS B N 1
ATOM 1539 C CA . HIS B 1 33 ? -11.844 17.312 8.594 1 98.75 33 HIS B CA 1
ATOM 1540 C C . HIS B 1 33 ? -10.477 17.062 9.211 1 98.75 33 HIS B C 1
ATOM 1542 O O . HIS B 1 33 ? -9.852 16.031 8.953 1 98.75 33 HIS B O 1
ATOM 1548 N N . ALA B 1 34 ? -10.07 18.078 9.953 1 98.81 34 ALA B N 1
ATOM 1549 C CA . ALA B 1 34 ? -8.812 17.938 10.688 1 98.81 34 ALA B CA 1
ATOM 1550 C C . ALA B 1 34 ? -8.805 18.828 11.93 1 98.81 34 ALA B C 1
ATOM 1552 O O . ALA B 1 34 ? -9.195 19.984 11.875 1 98.81 34 ALA B O 1
ATOM 1553 N N . LYS B 1 35 ? -8.508 18.312 12.977 1 98.69 35 LYS B N 1
ATOM 1554 C CA . LYS B 1 35 ? -8.133 18.938 14.242 1 98.69 35 LYS B CA 1
ATOM 1555 C C . LYS B 1 35 ? -6.852 18.344 14.805 1 98.69 35 LYS B C 1
ATOM 1557 O O . LYS B 1 35 ? -6.441 17.25 14.398 1 98.69 35 LYS B O 1
ATOM 1562 N N . PRO B 1 36 ? -6.191 19.109 15.688 1 98.75 36 PRO B N 1
ATOM 1563 C CA . PRO B 1 36 ? -4.945 18.547 16.203 1 98.75 36 PRO B CA 1
ATOM 1564 C C . PRO B 1 36 ? -5.125 17.141 16.766 1 98.75 36 PRO B C 1
ATOM 1566 O O . PRO B 1 36 ? -5.844 16.953 17.75 1 98.75 36 PRO B O 1
ATOM 1569 N N . GLY B 1 37 ? -4.52 16.156 16.109 1 98.81 37 GLY B N 1
ATOM 1570 C CA . GLY B 1 37 ? -4.512 14.781 16.578 1 98.81 37 GLY B CA 1
ATOM 1571 C C . GLY B 1 37 ? -5.523 13.906 15.867 1 98.81 37 GLY B C 1
ATOM 1572 O O . GLY B 1 37 ? -5.602 12.703 16.125 1 98.81 37 GLY B O 1
ATOM 1573 N N . ILE B 1 38 ? -6.355 14.445 15.016 1 98.88 38 ILE B N 1
ATOM 1574 C CA . ILE B 1 38 ? -7.328 13.625 14.289 1 98.88 38 ILE B CA 1
ATOM 1575 C C . ILE B 1 38 ? -7.52 14.18 12.883 1 98.88 38 ILE B C 1
ATOM 1577 O O . ILE B 1 38 ? -7.582 15.398 12.688 1 98.88 38 ILE B O 1
ATOM 1581 N N . VAL B 1 39 ? -7.605 13.328 11.875 1 98.94 39 VAL B N 1
ATOM 1582 C CA . VAL B 1 39 ? -7.93 13.719 10.508 1 98.94 39 VAL B CA 1
ATOM 1583 C C . VAL B 1 39 ? -8.922 12.727 9.906 1 98.94 39 VAL B C 1
ATOM 1585 O O . VAL B 1 39 ? -8.852 11.523 10.18 1 98.94 39 V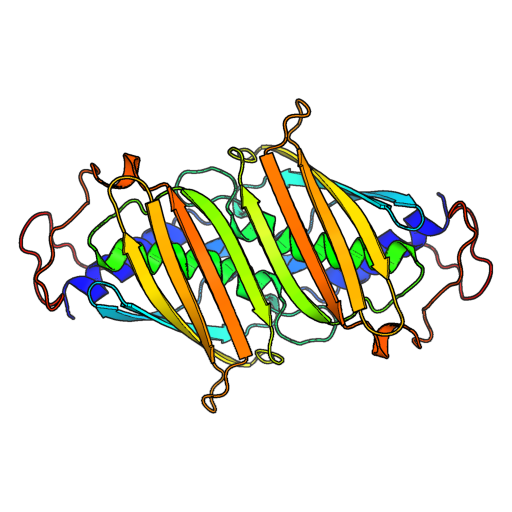AL B O 1
ATOM 1588 N N . GLN B 1 40 ? -9.891 13.203 9.18 1 98.94 40 GLN B N 1
ATOM 1589 C CA . GLN B 1 40 ? -10.891 12.422 8.461 1 98.94 40 GLN B CA 1
ATOM 1590 C C . GLN B 1 40 ? -10.844 12.703 6.965 1 98.94 40 GLN B C 1
ATOM 1592 O O . GLN B 1 40 ? -10.75 13.867 6.551 1 98.94 40 GLN B O 1
ATOM 1597 N N . ALA B 1 41 ? -10.875 11.656 6.203 1 98.94 41 ALA B N 1
ATOM 1598 C CA . ALA B 1 41 ? -10.836 11.781 4.746 1 98.94 41 ALA B CA 1
ATOM 1599 C C . ALA B 1 41 ? -11.797 10.797 4.09 1 98.94 41 ALA B C 1
ATOM 1601 O O . ALA B 1 41 ? -12.281 9.859 4.738 1 98.94 41 ALA B O 1
ATOM 1602 N N . SER B 1 42 ? -12.133 11.023 2.879 1 98.94 42 SER B N 1
ATOM 1603 C CA . SER B 1 42 ? -12.938 10.125 2.066 1 98.94 42 SER B CA 1
ATOM 1604 C C . SER B 1 42 ? -12.297 9.875 0.704 1 98.94 42 SER B C 1
ATOM 1606 O O . SER B 1 42 ? -11.547 10.719 0.208 1 98.94 42 SER B O 1
ATOM 1608 N N . LEU B 1 43 ? -12.562 8.742 0.173 1 98.88 43 LEU B N 1
ATOM 1609 C CA . LEU B 1 43 ? -12.07 8.359 -1.143 1 98.88 43 LEU B CA 1
ATOM 1610 C C . LEU B 1 43 ? -13.133 7.609 -1.931 1 98.88 43 LEU B C 1
ATOM 1612 O O . LEU B 1 43 ? -13.672 6.605 -1.457 1 98.88 43 LEU B O 1
ATOM 1616 N N . LYS B 1 44 ? -13.461 8.141 -3.055 1 98.88 44 LYS B N 1
ATOM 1617 C CA . LYS B 1 44 ? -14.273 7.367 -3.992 1 98.88 44 LYS B CA 1
ATOM 1618 C C . LYS B 1 44 ? -13.438 6.305 -4.699 1 98.88 44 LYS B C 1
ATOM 1620 O O . LYS B 1 44 ? -12.422 6.617 -5.316 1 98.88 44 LYS B O 1
ATOM 1625 N N . ILE B 1 45 ? -13.891 5.078 -4.609 1 98.62 45 ILE B N 1
ATOM 1626 C CA . ILE B 1 45 ? -13.18 3.98 -5.25 1 98.62 45 ILE B CA 1
ATOM 1627 C C . ILE B 1 45 ? -13.352 4.07 -6.766 1 98.62 45 ILE B C 1
ATOM 1629 O O . ILE B 1 45 ? -14.469 4.195 -7.266 1 98.62 45 ILE B O 1
ATOM 1633 N N . GLU B 1 46 ? -12.242 4.059 -7.48 1 98.62 46 GLU B N 1
ATOM 1634 C CA . GLU B 1 46 ? -12.203 4.098 -8.938 1 98.62 46 GLU B CA 1
ATOM 1635 C C . GLU B 1 46 ? -11.773 2.756 -9.516 1 98.62 46 GLU B C 1
ATOM 1637 O O . GLU B 1 46 ? -11.219 1.917 -8.805 1 98.62 46 GLU B O 1
ATOM 1642 N N . PRO B 1 47 ? -11.977 2.488 -10.805 1 98.12 47 PRO B N 1
ATOM 1643 C CA . PRO B 1 47 ? -11.57 1.22 -11.422 1 98.12 47 PRO B CA 1
ATOM 1644 C C . PRO B 1 47 ? -10.078 0.936 -11.25 1 98.12 47 PRO B C 1
ATOM 1646 O O . PRO B 1 47 ? -9.672 -0.226 -11.172 1 98.12 47 PRO B O 1
ATOM 1649 N N . TYR B 1 48 ? -9.242 1.971 -11.094 1 98.25 48 TYR B N 1
ATOM 1650 C CA . TYR B 1 48 ? -7.805 1.777 -10.992 1 98.25 48 TYR B CA 1
ATOM 1651 C C . TYR B 1 48 ? -7.398 1.459 -9.555 1 98.25 48 TYR B C 1
ATOM 1653 O O . TYR B 1 48 ? -6.207 1.38 -9.242 1 98.25 48 TYR B O 1
ATOM 1661 N N . ASN B 1 49 ? -8.406 1.288 -8.633 1 98.44 49 ASN B N 1
ATOM 1662 C CA . ASN B 1 49 ? -8.125 0.987 -7.23 1 98.44 49 ASN B CA 1
ATOM 1663 C C . ASN B 1 49 ? -8.414 -0.475 -6.906 1 98.44 49 ASN B C 1
ATOM 1665 O O . ASN B 1 49 ? -8.242 -0.907 -5.766 1 98.44 49 ASN B O 1
ATOM 1669 N N . ILE B 1 50 ? -8.844 -1.28 -7.844 1 97.69 50 ILE B N 1
ATOM 1670 C CA . ILE B 1 50 ? -9.438 -2.572 -7.508 1 97.69 50 ILE B CA 1
ATOM 1671 C C . ILE B 1 50 ? -8.422 -3.686 -7.781 1 97.69 50 ILE B C 1
ATOM 1673 O O . ILE B 1 50 ? -7.406 -3.461 -8.438 1 97.69 50 ILE B O 1
ATOM 1677 N N . ASN B 1 51 ? -8.727 -4.832 -7.246 1 96.19 51 ASN B N 1
ATOM 1678 C CA . ASN B 1 51 ? -7.973 -6.043 -7.543 1 96.19 51 ASN B CA 1
ATOM 1679 C C . ASN B 1 51 ? -8.625 -6.848 -8.664 1 96.19 51 ASN B C 1
ATOM 1681 O O . ASN B 1 51 ? -9.539 -6.367 -9.328 1 96.19 51 ASN B O 1
ATOM 1685 N N . ARG B 1 52 ? -8.094 -8.023 -8.945 1 93.31 52 ARG B N 1
ATOM 1686 C CA . ARG B 1 52 ? -8.484 -8.797 -10.109 1 93.31 52 ARG B CA 1
ATOM 1687 C C . ARG B 1 52 ? -9.93 -9.266 -10 1 93.31 52 ARG B C 1
ATOM 1689 O O . ARG B 1 52 ? -10.578 -9.555 -11.008 1 93.31 52 ARG B O 1
ATOM 1696 N N . VAL B 1 53 ? -10.453 -9.312 -8.734 1 92.69 53 VAL B N 1
ATOM 1697 C CA . VAL B 1 53 ? -11.82 -9.797 -8.586 1 92.69 53 VAL B CA 1
ATOM 1698 C C . VAL B 1 53 ? -12.789 -8.617 -8.492 1 92.69 53 VAL B C 1
ATOM 1700 O O . VAL B 1 53 ? -13.969 -8.797 -8.18 1 92.69 53 VAL B O 1
ATOM 1703 N N . GLY B 1 54 ? -12.312 -7.43 -8.609 1 94.69 54 GLY B N 1
ATOM 1704 C CA . GLY B 1 54 ? -13.18 -6.281 -8.828 1 94.69 54 GLY B CA 1
ATOM 1705 C C . GLY B 1 54 ? -13.531 -5.547 -7.547 1 94.69 54 GLY B C 1
ATOM 1706 O O . GLY B 1 54 ? -14.469 -4.746 -7.52 1 94.69 54 GLY B O 1
ATOM 1707 N N . VAL B 1 55 ? -12.906 -5.906 -6.512 1 96 55 VAL B N 1
ATOM 1708 C CA . VAL B 1 55 ? -13.109 -5.164 -5.27 1 96 55 VAL B CA 1
ATOM 1709 C C . VAL B 1 55 ? -11.844 -4.387 -4.918 1 96 55 VAL B C 1
ATOM 1711 O O . VAL B 1 55 ? -10.805 -4.555 -5.559 1 96 55 VAL B O 1
ATOM 1714 N N . THR B 1 56 ? -11.992 -3.535 -3.914 1 98 56 THR B N 1
ATOM 1715 C CA . THR B 1 56 ? -10.883 -2.688 -3.486 1 98 56 THR B CA 1
ATOM 1716 C C . THR B 1 56 ? -9.641 -3.527 -3.18 1 98 56 THR B C 1
ATOM 1718 O O . THR B 1 56 ? -9.727 -4.535 -2.475 1 98 56 THR B O 1
ATOM 1721 N N . HIS B 1 57 ? -8.531 -3.121 -3.729 1 98.56 57 HIS B N 1
ATOM 1722 C CA . HIS B 1 57 ? -7.262 -3.814 -3.523 1 98.56 57 HIS B CA 1
ATOM 1723 C C . HIS B 1 57 ? -6.723 -3.572 -2.117 1 98.56 57 HIS B C 1
ATOM 1725 O O . HIS B 1 57 ? -6.762 -2.445 -1.619 1 98.56 57 HIS B O 1
ATOM 1731 N N . GLY B 1 58 ? -6.168 -4.555 -1.46 1 98.31 58 GLY B N 1
ATOM 1732 C CA . GLY B 1 58 ? -5.555 -4.398 -0.151 1 98.31 58 GLY B CA 1
ATOM 1733 C C . GLY B 1 58 ? -4.422 -3.391 -0.139 1 98.31 58 GLY B C 1
ATOM 1734 O O . GLY B 1 58 ? -4.219 -2.688 0.853 1 98.31 58 GLY B O 1
ATOM 1735 N N . GLY B 1 59 ? -3.664 -3.375 -1.216 1 98.44 59 GLY B N 1
ATOM 1736 C CA . GLY B 1 59 ? -2.576 -2.422 -1.354 1 98.44 59 GLY B CA 1
ATOM 1737 C C . GLY B 1 59 ? -3.033 -0.978 -1.272 1 98.44 59 GLY B C 1
ATOM 1738 O O . GLY B 1 59 ? -2.295 -0.113 -0.795 1 98.44 59 GLY B O 1
ATOM 1739 N N . LEU B 1 60 ? -4.246 -0.679 -1.747 1 98.69 60 LEU B N 1
ATOM 1740 C CA . LEU B 1 60 ? -4.793 0.666 -1.609 1 98.69 60 LEU B CA 1
ATOM 1741 C C . LEU B 1 60 ? -5 1.021 -0.14 1 98.69 60 LEU B C 1
ATOM 1743 O O . LEU B 1 60 ? -4.598 2.1 0.304 1 98.69 60 LEU B O 1
ATOM 1747 N N . ILE B 1 61 ? -5.613 0.086 0.582 1 98.88 61 ILE B N 1
ATOM 1748 C CA . ILE B 1 61 ? -5.867 0.311 2 1 98.88 61 ILE B CA 1
ATOM 1749 C C . ILE B 1 61 ? -4.547 0.533 2.732 1 98.88 61 ILE B C 1
ATOM 1751 O O . ILE B 1 61 ? -4.453 1.397 3.607 1 98.88 61 ILE B O 1
ATOM 1755 N N . MET B 1 62 ? -3.566 -0.209 2.363 1 98.88 62 MET B N 1
ATOM 1756 C CA . MET B 1 62 ? -2.256 -0.065 2.99 1 98.88 62 MET B CA 1
ATOM 1757 C C . MET B 1 62 ? -1.634 1.284 2.646 1 98.88 62 MET B C 1
ATOM 1759 O O . MET B 1 62 ? -1.069 1.951 3.516 1 98.88 62 MET B O 1
ATOM 1763 N N . SER B 1 63 ? -1.678 1.678 1.383 1 98.81 63 SER B N 1
ATOM 1764 C CA . SER B 1 63 ? -1.17 2.982 0.975 1 98.81 63 SER B CA 1
ATOM 1765 C C . SER B 1 63 ? -1.906 4.109 1.691 1 98.81 63 SER B C 1
ATOM 1767 O O . SER B 1 63 ? -1.289 5.09 2.115 1 98.81 63 SER B O 1
ATOM 1769 N N . LEU B 1 64 ? -3.223 3.955 1.836 1 98.88 64 LEU B N 1
ATOM 1770 C CA . LEU B 1 64 ? -4.012 4.949 2.555 1 98.88 64 LEU B CA 1
ATOM 1771 C C . LEU B 1 64 ? -3.613 5 4.027 1 98.88 64 LEU B C 1
ATOM 1773 O O . LEU B 1 64 ? -3.566 6.074 4.625 1 98.88 64 LEU B O 1
ATOM 1777 N N . THR B 1 65 ? -3.367 3.838 4.605 1 98.94 65 THR B N 1
ATOM 1778 C CA . THR B 1 65 ? -2.895 3.803 5.984 1 98.94 65 THR B CA 1
ATOM 1779 C C . THR B 1 65 ? -1.612 4.617 6.137 1 98.94 65 THR B C 1
ATOM 1781 O O . THR B 1 65 ? -1.468 5.383 7.09 1 98.94 65 THR B O 1
ATOM 1784 N N . ASP B 1 66 ? -0.714 4.445 5.23 1 98.88 66 ASP B N 1
ATOM 1785 C CA . ASP B 1 66 ? 0.52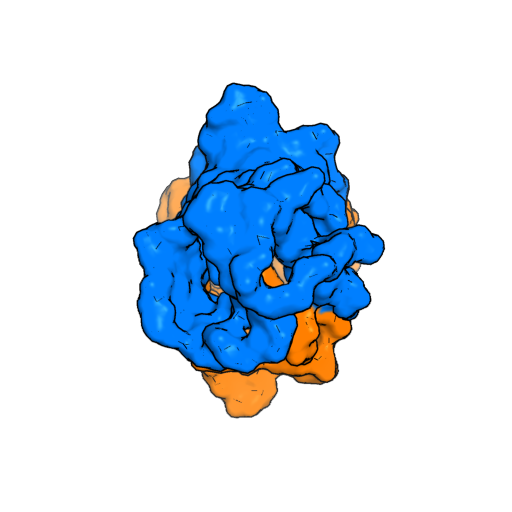8 5.211 5.195 1 98.88 66 ASP B CA 1
ATOM 1786 C C . ASP B 1 66 ? 0.247 6.707 5.105 1 98.88 66 ASP B C 1
ATOM 1788 O O . ASP B 1 66 ? 0.703 7.484 5.949 1 98.88 66 ASP B O 1
ATOM 1792 N N . THR B 1 67 ? -0.533 7.113 4.141 1 98.81 67 THR B N 1
ATOM 1793 C CA . THR B 1 67 ? -0.808 8.516 3.861 1 98.81 67 THR B CA 1
ATOM 1794 C C . THR B 1 67 ? -1.583 9.156 5.012 1 98.81 67 THR B C 1
ATOM 1796 O O . THR B 1 67 ? -1.256 10.258 5.449 1 98.81 67 THR B O 1
ATOM 1799 N N . MET B 1 68 ? -2.562 8.438 5.523 1 98.94 68 MET B N 1
ATOM 1800 C CA . MET B 1 68 ? -3.34 8.953 6.645 1 98.94 68 MET B CA 1
ATOM 1801 C C . MET B 1 68 ? -2.467 9.109 7.887 1 98.94 68 MET B C 1
ATOM 1803 O O . MET B 1 68 ? -2.666 10.031 8.68 1 98.94 68 MET B O 1
ATOM 1807 N N . GLY B 1 69 ? -1.527 8.141 8.07 1 98.88 69 GLY B N 1
ATOM 1808 C CA . GLY B 1 69 ? -0.564 8.289 9.148 1 98.88 69 GLY B CA 1
ATOM 1809 C C . GLY B 1 69 ? 0.247 9.562 9.055 1 98.88 69 GLY B C 1
ATOM 1810 O O . GLY B 1 69 ? 0.474 10.234 10.062 1 98.88 69 GLY B O 1
ATOM 1811 N N . SER B 1 70 ? 0.682 9.914 7.879 1 98.75 70 SER B N 1
ATOM 1812 C CA . SER B 1 70 ? 1.421 11.148 7.672 1 98.75 70 SER B CA 1
ATOM 1813 C C . SER B 1 70 ? 0.53 12.367 7.898 1 98.75 70 SER B C 1
ATOM 1815 O O . SER B 1 70 ? 0.943 13.336 8.547 1 98.75 70 SER B O 1
ATOM 1817 N N . LEU B 1 71 ? -0.709 12.32 7.43 1 98.88 71 LEU B N 1
ATOM 1818 C CA . LEU B 1 71 ? -1.601 13.477 7.496 1 98.88 71 LEU B CA 1
ATOM 1819 C C . LEU B 1 71 ? -2.008 13.766 8.938 1 98.88 71 LEU B C 1
ATOM 1821 O O . LEU B 1 71 ? -2.199 14.922 9.312 1 98.88 71 LEU B O 1
ATOM 1825 N N . VAL B 1 72 ? -2.166 12.734 9.727 1 98.94 72 VAL B N 1
ATOM 1826 C CA . VAL B 1 72 ? -2.553 13.008 11.109 1 98.94 72 VAL B CA 1
ATOM 1827 C C . VAL B 1 72 ? -1.38 13.641 11.859 1 98.94 72 VAL B C 1
ATOM 1829 O O . VAL B 1 72 ? -1.577 14.469 12.75 1 98.94 72 VAL B O 1
ATOM 1832 N N . VAL B 1 73 ? -0.139 13.305 11.531 1 98.69 73 VAL B N 1
ATOM 1833 C CA . VAL B 1 73 ? 1.023 13.992 12.086 1 98.69 73 VAL B CA 1
ATOM 1834 C C . VAL B 1 73 ? 0.998 15.461 11.672 1 98.69 73 VAL B C 1
ATOM 1836 O O . VAL B 1 73 ? 1.287 16.344 12.484 1 98.69 73 VAL B O 1
ATOM 1839 N N . ALA B 1 74 ? 0.588 15.742 10.445 1 98.56 74 ALA B N 1
ATOM 1840 C CA . ALA B 1 74 ? 0.511 17.109 9.93 1 98.56 74 ALA B CA 1
ATOM 1841 C C . ALA B 1 74 ? -0.473 17.938 10.734 1 98.56 74 ALA B C 1
ATOM 1843 O O . ALA B 1 74 ? -0.32 19.156 10.844 1 98.56 74 ALA B O 1
ATOM 1844 N N . THR B 1 75 ? -1.487 17.344 11.359 1 98.75 75 THR B N 1
ATOM 1845 C CA . THR B 1 75 ? -2.475 18.078 12.141 1 98.75 75 THR B CA 1
ATOM 1846 C C . THR B 1 75 ? -1.824 18.719 13.359 1 98.75 75 THR B C 1
ATOM 1848 O O . THR B 1 75 ? -2.42 19.594 14 1 98.75 75 THR B O 1
ATOM 1851 N N . LYS B 1 76 ? -0.618 18.312 13.711 1 98.19 76 LYS B N 1
ATOM 1852 C CA . LYS B 1 76 ? 0.114 18.906 14.828 1 98.19 76 LYS B CA 1
ATOM 1853 C C . LYS B 1 76 ? 0.993 20.062 14.367 1 98.19 76 LYS B C 1
ATOM 1855 O O . LYS B 1 76 ? 1.768 20.609 15.148 1 98.19 76 LYS B O 1
ATOM 1860 N N . GLY B 1 77 ? 0.876 20.391 13.023 1 98 77 GLY B N 1
ATOM 1861 C CA . GLY B 1 77 ? 1.562 21.562 12.508 1 98 77 GLY B CA 1
ATOM 1862 C C . GLY B 1 77 ? 2.896 21.234 11.859 1 98 77 GLY B C 1
ATOM 1863 O O . GLY B 1 77 ? 3.709 22.125 11.609 1 98 77 GLY B O 1
ATOM 1864 N N . TYR B 1 78 ? 3.137 20 11.641 1 97.62 78 TYR B N 1
ATOM 1865 C CA . TYR B 1 78 ? 4.402 19.578 11.039 1 97.62 78 TYR B CA 1
ATOM 1866 C C . TYR B 1 78 ? 4.273 19.453 9.531 1 97.62 78 TYR B C 1
ATOM 1868 O O . TYR B 1 78 ? 3.463 18.672 9.039 1 97.62 78 TYR B O 1
ATOM 1876 N N . TRP B 1 79 ? 5.086 20.156 8.836 1 97.56 79 TRP B N 1
ATOM 1877 C CA . TRP B 1 79 ? 5.082 20.172 7.379 1 97.56 79 TRP B CA 1
ATOM 1878 C C . TRP B 1 79 ? 5.668 18.875 6.82 1 97.56 79 TRP B C 1
ATOM 1880 O O . TRP B 1 79 ? 5.082 18.266 5.926 1 97.56 79 TRP B O 1
ATOM 1890 N N . MET B 1 80 ? 6.859 18.547 7.395 1 96.94 80 MET B N 1
ATOM 1891 C CA . MET B 1 80 ? 7.367 17.203 7.148 1 96.94 80 MET B CA 1
ATOM 1892 C C . MET B 1 80 ? 6.809 16.219 8.172 1 96.94 80 MET B C 1
ATOM 1894 O O . MET B 1 80 ? 6.672 16.547 9.352 1 96.94 80 MET B O 1
ATOM 1898 N N . THR B 1 81 ? 6.543 15.039 7.695 1 96.81 81 THR B N 1
ATOM 1899 C CA . THR B 1 81 ? 5.785 14.164 8.586 1 96.81 81 THR B CA 1
ATOM 1900 C C . THR B 1 81 ? 6.605 12.93 8.953 1 96.81 81 THR B C 1
ATOM 1902 O O . THR B 1 81 ? 6.09 12.008 9.578 1 96.81 81 THR B O 1
ATOM 1905 N N . GLY B 1 82 ? 7.859 12.891 8.523 1 96.69 82 GLY B N 1
ATOM 1906 C CA . GLY B 1 82 ? 8.734 11.805 8.93 1 96.69 82 GLY B CA 1
ATOM 1907 C C . GLY B 1 82 ? 8.766 10.656 7.941 1 96.69 82 GLY B C 1
ATOM 1908 O O . GLY B 1 82 ? 8.273 10.781 6.82 1 96.69 82 GLY B O 1
ATOM 1909 N N . VAL B 1 83 ? 9.453 9.539 8.406 1 97.19 83 VAL B N 1
ATOM 1910 C CA . VAL B 1 83 ? 9.602 8.352 7.574 1 97.19 83 VAL B CA 1
ATOM 1911 C C . VAL B 1 83 ? 9.039 7.137 8.305 1 97.19 83 VAL B C 1
ATOM 1913 O O . VAL B 1 83 ? 9.086 7.062 9.531 1 97.19 83 VAL B O 1
ATOM 1916 N N . SER B 1 84 ? 8.539 6.266 7.547 1 98.31 84 SER B N 1
ATOM 1917 C CA . SER B 1 84 ? 7.883 5.094 8.109 1 98.31 84 SER B CA 1
ATOM 1918 C C . SER B 1 84 ? 8.891 4.168 8.789 1 98.31 84 SER B C 1
ATOM 1920 O O . SER B 1 84 ? 9.977 3.936 8.258 1 98.31 84 SER B O 1
ATOM 1922 N N . THR B 1 85 ? 8.477 3.65 9.922 1 98.56 85 THR B N 1
ATOM 1923 C CA . THR B 1 85 ? 9.227 2.557 10.539 1 98.56 85 THR B CA 1
ATOM 1924 C C . THR B 1 85 ? 8.43 1.256 10.477 1 98.56 85 THR B C 1
ATOM 1926 O O . THR B 1 85 ? 9 0.187 10.242 1 98.56 85 THR B O 1
ATOM 1929 N N . ASP B 1 86 ? 7.07 1.413 10.688 1 98.81 86 ASP B N 1
ATOM 1930 C CA . ASP B 1 86 ? 6.199 0.244 10.641 1 98.81 86 ASP B CA 1
ATOM 1931 C C . ASP B 1 86 ? 4.793 0.625 10.188 1 98.81 86 ASP B C 1
ATOM 1933 O O . ASP B 1 86 ? 4.254 1.652 10.609 1 98.81 86 ASP B O 1
ATOM 1937 N N . ILE B 1 87 ? 4.281 -0.218 9.383 1 98.94 87 ILE B N 1
ATOM 1938 C CA . ILE B 1 87 ? 2.896 -0.085 8.945 1 98.94 87 ILE B CA 1
ATOM 1939 C C . ILE B 1 87 ? 2.213 -1.45 8.977 1 98.94 87 ILE B C 1
ATOM 1941 O O . ILE B 1 87 ? 2.818 -2.461 8.609 1 98.94 87 ILE B O 1
ATOM 1945 N N . GLY B 1 88 ? 0.967 -1.474 9.359 1 98.94 88 GLY B N 1
ATOM 1946 C CA . GLY B 1 88 ? 0.164 -2.684 9.273 1 98.94 88 GLY B CA 1
ATOM 1947 C C . GLY B 1 88 ? -1.327 -2.41 9.258 1 98.94 88 GLY B C 1
ATOM 19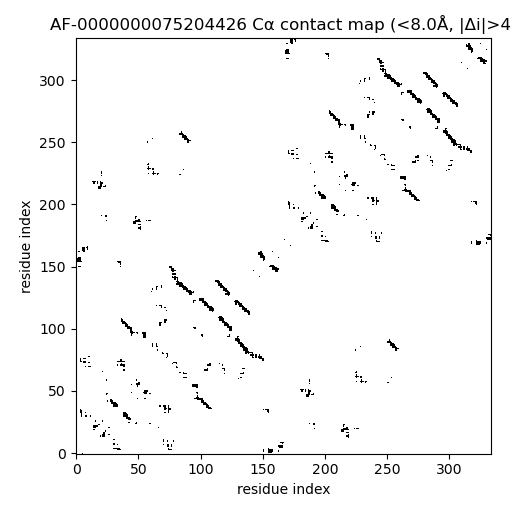48 O O . GLY B 1 88 ? -1.77 -1.321 9.633 1 98.94 88 GLY B O 1
ATOM 1949 N N . ALA B 1 89 ? -2.066 -3.391 8.773 1 98.88 89 ALA B N 1
ATOM 1950 C CA . ALA B 1 89 ? -3.523 -3.279 8.766 1 98.88 89 ALA B CA 1
ATOM 1951 C C . ALA B 1 89 ? -4.18 -4.656 8.797 1 98.88 89 ALA B C 1
ATOM 1953 O O . ALA B 1 89 ? -3.582 -5.645 8.359 1 98.88 89 ALA B O 1
ATOM 1954 N N . SER B 1 90 ? -5.34 -4.68 9.328 1 98.94 90 SER B N 1
ATOM 1955 C CA . SER B 1 90 ? -6.238 -5.828 9.305 1 98.94 90 SER B CA 1
ATOM 1956 C C . SER B 1 90 ? -7.477 -5.543 8.461 1 98.94 90 SER B C 1
ATOM 1958 O O . SER B 1 90 ? -8.023 -4.441 8.508 1 98.94 90 SER B O 1
ATOM 1960 N N . PHE B 1 91 ? -7.844 -6.52 7.742 1 98.81 91 PHE B N 1
ATOM 1961 C CA . PHE B 1 91 ? -8.969 -6.398 6.824 1 98.81 91 PHE B CA 1
ATOM 1962 C C . PHE B 1 91 ? -10.18 -7.172 7.344 1 98.81 91 PHE B C 1
ATOM 1964 O O . PHE B 1 91 ? -10.109 -8.391 7.516 1 98.81 91 PHE B O 1
ATOM 1971 N N . VAL B 1 92 ? -11.242 -6.504 7.555 1 98.5 92 VAL B N 1
ATOM 1972 C CA . VAL B 1 92 ? -12.414 -7.062 8.219 1 98.5 92 VAL B CA 1
ATOM 1973 C C . VAL B 1 92 ? -13.43 -7.531 7.18 1 98.5 92 VAL B C 1
ATOM 1975 O O . VAL B 1 92 ? -14.023 -8.602 7.324 1 98.5 92 VAL B O 1
ATOM 1978 N N . ARG B 1 93 ? -13.664 -6.77 6.191 1 96.75 93 ARG B N 1
ATOM 1979 C CA . ARG B 1 93 ? -14.547 -7.07 5.07 1 96.75 93 ARG B CA 1
ATOM 1980 C C . ARG B 1 93 ? -14.172 -6.246 3.842 1 96.75 93 ARG B C 1
ATOM 1982 O O . ARG B 1 93 ? -13.375 -5.305 3.936 1 96.75 93 ARG B O 1
ATOM 1989 N N . PRO B 1 94 ? -14.656 -6.617 2.666 1 95.75 94 PRO B N 1
ATOM 1990 C CA . PRO B 1 94 ? -14.352 -5.832 1.468 1 95.75 94 PRO B CA 1
ATOM 1991 C C . PRO B 1 94 ? -14.695 -4.352 1.627 1 95.75 94 PRO B C 1
ATOM 1993 O O . PRO B 1 94 ? -15.758 -4.02 2.168 1 95.75 94 PRO B O 1
ATOM 1996 N N . ALA B 1 95 ? -13.797 -3.475 1.158 1 96.12 95 ALA B N 1
ATOM 1997 C CA . ALA B 1 95 ? -13.938 -2.039 1.383 1 96.12 95 ALA B CA 1
ATOM 1998 C C . ALA B 1 95 ? -14.898 -1.416 0.368 1 96.12 95 ALA B C 1
ATOM 2000 O O . ALA B 1 95 ? -15.375 -0.297 0.563 1 96.12 95 ALA B O 1
ATOM 2001 N N . GLY B 1 96 ? -15.086 -2.127 -0.778 1 96.44 96 GLY B N 1
ATOM 2002 C CA . GLY B 1 96 ? -16.031 -1.596 -1.743 1 96.44 96 GLY B CA 1
ATOM 2003 C C . GLY B 1 96 ? -15.656 -1.893 -3.182 1 96.44 96 GLY B C 1
ATOM 2004 O O . GLY B 1 96 ? -14.656 -2.566 -3.438 1 96.44 96 GLY B O 1
ATOM 2005 N N . ARG B 1 97 ? -16.547 -1.436 -4.109 1 97.62 97 ARG B N 1
ATOM 2006 C CA . ARG B 1 97 ? -16.406 -1.531 -5.559 1 97.62 97 ARG B CA 1
ATOM 2007 C C . ARG B 1 97 ? -16.328 -0.147 -6.191 1 97.62 97 ARG B C 1
ATOM 2009 O O . ARG B 1 97 ? -16.562 0.862 -5.52 1 97.62 97 ARG B O 1
ATOM 2016 N N . PRO B 1 98 ? -15.891 -0.159 -7.496 1 98 98 PRO B N 1
ATOM 2017 C CA . PRO B 1 98 ? -15.875 1.155 -8.141 1 98 98 PRO B CA 1
ATOM 2018 C C . PRO B 1 98 ? -17.188 1.915 -7.965 1 98 98 PRO B C 1
ATOM 2020 O O . PRO B 1 98 ? -18.266 1.347 -8.156 1 98 98 PRO B O 1
ATOM 2023 N N . GLY B 1 99 ? -17.062 3.156 -7.602 1 98.44 99 GLY B N 1
ATOM 2024 C CA . GLY B 1 99 ? -18.234 3.979 -7.344 1 98.44 99 GLY B CA 1
ATOM 2025 C C . GLY B 1 99 ? -18.547 4.133 -5.867 1 98.44 99 GLY B C 1
ATOM 2026 O O . GLY B 1 99 ? -19.156 5.121 -5.453 1 98.44 99 GLY B O 1
ATOM 2027 N N . ASP B 1 100 ? -18.172 3.223 -5.023 1 98.69 100 ASP B N 1
ATOM 2028 C CA . ASP B 1 100 ? -18.375 3.299 -3.582 1 98.69 100 ASP B CA 1
ATOM 2029 C C . ASP B 1 100 ? -17.422 4.312 -2.945 1 98.69 100 ASP B C 1
ATOM 2031 O O . ASP B 1 100 ? -16.406 4.668 -3.535 1 98.69 100 ASP B O 1
ATOM 2035 N N . ILE B 1 101 ? -17.797 4.781 -1.739 1 98.75 101 ILE B N 1
ATOM 2036 C CA . ILE B 1 101 ? -16.938 5.695 -0.992 1 98.75 101 ILE B CA 1
ATOM 2037 C C . ILE B 1 101 ? -16.438 5.008 0.276 1 98.75 101 ILE B C 1
ATOM 2039 O O . ILE B 1 101 ? -17.219 4.375 0.996 1 98.75 101 ILE B O 1
ATOM 2043 N N . VAL B 1 102 ? -15.148 5.09 0.527 1 98.75 102 VAL B N 1
ATOM 2044 C CA . VAL B 1 102 ? -14.539 4.652 1.781 1 98.75 102 VAL B CA 1
ATOM 2045 C C . VAL B 1 102 ? -14.148 5.867 2.617 1 98.75 102 VAL B C 1
ATOM 2047 O O . VAL B 1 102 ? -13.625 6.848 2.09 1 98.75 102 VAL B O 1
ATOM 2050 N N . TYR B 1 103 ? -14.43 5.793 3.906 1 98.94 103 TYR B N 1
ATOM 2051 C CA . TYR B 1 103 ? -14.086 6.852 4.852 1 98.94 103 TYR B CA 1
ATOM 2052 C C . TYR B 1 103 ? -12.945 6.422 5.762 1 98.94 103 TYR B C 1
ATOM 2054 O O . TYR B 1 103 ? -12.953 5.32 6.309 1 98.94 103 TYR B O 1
ATOM 2062 N N . ALA B 1 104 ? -11.969 7.25 5.898 1 98.94 104 ALA B N 1
ATOM 2063 C CA . ALA B 1 104 ? -10.812 6.98 6.746 1 98.94 104 ALA B CA 1
ATOM 2064 C C . ALA B 1 104 ? -10.727 7.984 7.895 1 98.94 104 ALA B C 1
ATOM 2066 O O . ALA B 1 104 ? -10.852 9.188 7.68 1 98.94 104 ALA B O 1
ATOM 2067 N N . THR B 1 105 ? -10.547 7.508 9.086 1 98.94 105 THR B N 1
ATOM 2068 C CA . THR B 1 105 ? -10.266 8.336 10.25 1 98.94 105 THR B CA 1
ATOM 2069 C C . THR B 1 105 ? -8.969 7.906 10.922 1 98.94 105 THR B C 1
ATOM 2071 O O . THR B 1 105 ? -8.82 6.746 11.32 1 98.94 105 THR B O 1
ATOM 2074 N N . SER B 1 106 ? -8.047 8.812 11.031 1 98.94 106 SER B N 1
ATOM 2075 C CA . SER B 1 106 ? -6.773 8.516 11.672 1 98.94 106 SER B CA 1
ATOM 2076 C C . SER B 1 106 ? -6.594 9.336 12.945 1 98.94 106 SER B C 1
ATOM 2078 O O . SER B 1 106 ? -6.926 10.523 12.984 1 98.94 106 SER B O 1
ATOM 2080 N N . HIS B 1 107 ? -6.082 8.68 13.953 1 98.94 107 HIS B N 1
ATOM 2081 C CA . HIS B 1 107 ? -5.777 9.289 15.242 1 98.94 107 HIS B CA 1
ATOM 2082 C C . HIS B 1 107 ? -4.285 9.219 15.547 1 98.94 107 HIS B C 1
ATOM 2084 O O . HIS B 1 107 ? -3.645 8.195 15.281 1 98.94 107 HIS B O 1
ATOM 2090 N N . LEU B 1 108 ? -3.797 10.312 16.062 1 98.81 108 LEU B N 1
ATOM 2091 C CA . LEU B 1 108 ? -2.459 10.305 16.641 1 98.81 108 LEU B CA 1
ATOM 2092 C C . LEU B 1 108 ? -2.48 9.695 18.047 1 98.81 108 LEU B C 1
ATOM 2094 O O . LEU B 1 108 ? -2.908 10.344 19 1 98.81 108 LEU B O 1
ATOM 2098 N N . THR B 1 109 ? -1.969 8.492 18.156 1 98.62 109 THR B N 1
ATOM 2099 C CA . THR B 1 109 ? -2.074 7.758 19.406 1 98.62 109 THR B CA 1
ATOM 2100 C C . THR B 1 109 ? -0.94 8.141 20.359 1 98.62 109 THR B C 1
ATOM 2102 O O . THR B 1 109 ? -1.073 8.008 21.578 1 98.62 109 THR B O 1
ATOM 2105 N N . GLY B 1 110 ? 0.169 8.539 19.844 1 98.44 110 GLY B N 1
ATOM 2106 C CA . GLY B 1 110 ? 1.321 9 20.609 1 98.44 110 GLY B CA 1
ATOM 2107 C C . GLY B 1 110 ? 2.342 9.734 19.75 1 98.44 110 GLY B C 1
ATOM 2108 O O . GLY B 1 110 ? 2.541 9.391 18.594 1 98.44 110 GLY B O 1
ATOM 2109 N N . MET B 1 111 ? 2.955 10.742 20.391 1 97.31 111 MET B N 1
ATOM 2110 C CA . MET B 1 111 ? 3.996 11.492 19.688 1 97.31 111 MET B CA 1
ATOM 2111 C C . MET B 1 111 ? 5.059 11.984 20.672 1 97.31 111 MET B C 1
ATOM 2113 O O . MET B 1 111 ? 4.75 12.703 21.625 1 97.31 111 MET B O 1
ATOM 2117 N N . GLY B 1 112 ? 6.184 11.523 20.516 1 95.62 112 GLY B N 1
ATOM 2118 C CA . GLY B 1 112 ? 7.316 11.992 21.297 1 95.62 112 GLY B CA 1
ATOM 2119 C C . GLY B 1 112 ? 8.297 12.828 20.484 1 95.62 112 GLY B C 1
ATOM 2120 O O . GLY B 1 112 ? 7.898 13.516 19.547 1 95.62 112 GLY B O 1
ATOM 2121 N N . LYS B 1 113 ? 9.578 12.789 20.906 1 94.19 113 LYS B N 1
ATOM 2122 C CA . LYS B 1 113 ? 10.609 13.586 20.25 1 94.19 113 LYS B CA 1
ATOM 2123 C C . LYS B 1 113 ? 11.055 12.938 18.938 1 94.19 113 LYS B C 1
ATOM 2125 O O . LYS B 1 113 ? 11.477 13.633 18.016 1 94.19 113 LYS B O 1
ATOM 2130 N N . SER B 1 114 ? 10.844 11.609 18.906 1 96.88 114 SER B N 1
ATOM 2131 C CA . SER B 1 114 ? 11.445 10.922 17.766 1 96.88 114 SER B CA 1
ATOM 2132 C C . SER B 1 114 ? 10.422 10.086 17 1 96.88 114 SER B C 1
ATOM 2134 O O . SER B 1 114 ? 10.578 9.828 15.812 1 96.88 114 SER B O 1
ATOM 2136 N N . LEU B 1 115 ? 9.391 9.609 17.734 1 98.38 115 LEU B N 1
ATOM 2137 C CA . LEU B 1 115 ? 8.445 8.695 17.109 1 98.38 115 LEU B CA 1
ATOM 2138 C C . LEU B 1 115 ? 7.012 9.203 17.25 1 98.38 115 LEU B C 1
ATOM 2140 O O . LEU B 1 115 ? 6.652 9.781 18.266 1 98.38 115 LEU B O 1
ATOM 2144 N N . ALA B 1 116 ? 6.27 9.016 16.219 1 98.75 116 ALA B N 1
ATOM 2145 C CA . ALA B 1 116 ? 4.824 9.211 16.234 1 98.75 116 ALA B CA 1
ATOM 2146 C C . ALA B 1 116 ? 4.086 7.91 15.922 1 98.75 116 ALA B C 1
ATOM 2148 O O . ALA B 1 116 ? 4.504 7.141 15.055 1 98.75 116 ALA B O 1
ATOM 2149 N N . TYR B 1 117 ? 3.053 7.617 16.656 1 98.88 117 TYR B N 1
ATOM 2150 C CA . TYR B 1 117 ? 2.207 6.438 16.5 1 98.88 117 TYR B CA 1
ATOM 2151 C C . TYR B 1 117 ? 0.793 6.832 16.094 1 98.88 117 TYR B C 1
ATOM 2153 O O . TYR B 1 117 ? 0.185 7.715 16.703 1 98.88 117 TYR B O 1
ATOM 2161 N N . THR B 1 118 ? 0.281 6.199 15.078 1 98.94 118 THR B N 1
ATOM 2162 C CA . THR B 1 118 ? -1.048 6.539 14.578 1 98.94 118 THR B CA 1
ATOM 2163 C C . THR B 1 118 ? -1.878 5.281 14.352 1 98.94 118 THR B C 1
ATOM 2165 O O . THR B 1 118 ? -1.328 4.199 14.125 1 98.94 118 THR B O 1
ATOM 2168 N N . ARG B 1 119 ? -3.186 5.426 14.453 1 98.94 119 ARG B N 1
ATOM 2169 C CA . ARG B 1 119 ? -4.156 4.387 14.133 1 98.94 119 ARG B CA 1
ATOM 2170 C C . ARG B 1 119 ? -5.227 4.914 13.18 1 98.94 119 ARG B C 1
ATOM 2172 O O . ARG B 1 119 ? -5.691 6.047 13.328 1 98.94 119 ARG B O 1
ATOM 2179 N N . THR B 1 120 ? -5.559 4.148 12.234 1 98.94 120 THR B N 1
ATOM 2180 C CA . THR B 1 120 ? -6.547 4.535 11.234 1 98.94 120 THR B CA 1
ATOM 2181 C C . THR B 1 120 ? -7.652 3.486 11.133 1 98.94 120 THR B C 1
ATOM 2183 O O . THR B 1 120 ? -7.375 2.285 11.141 1 98.94 120 THR B O 1
ATOM 2186 N N . GLU B 1 121 ? -8.875 3.939 11.062 1 98.94 121 GLU B N 1
ATOM 2187 C CA . GLU B 1 121 ? -10.016 3.094 10.742 1 98.94 121 GLU B CA 1
ATOM 2188 C C . GLU B 1 121 ? -10.609 3.455 9.383 1 98.94 121 GLU B C 1
ATOM 2190 O O . GLU B 1 121 ? -10.68 4.633 9.023 1 98.94 121 GLU B O 1
ATOM 2195 N N . PHE B 1 122 ? -11.055 2.459 8.672 1 98.94 122 PHE B N 1
ATOM 2196 C CA . PHE B 1 122 ? -11.742 2.609 7.395 1 98.94 122 PHE B CA 1
ATOM 2197 C C . PHE B 1 122 ? -13.172 2.09 7.484 1 98.94 122 PHE B C 1
ATOM 2199 O O . PHE B 1 122 ? -13.398 0.963 7.93 1 98.94 122 PHE B O 1
ATOM 2206 N N . LYS B 1 123 ? -14.086 2.891 7.023 1 98.94 123 LYS B N 1
ATOM 2207 C CA . LYS B 1 123 ? -15.5 2.52 7.039 1 98.94 123 LYS B CA 1
ATOM 2208 C C . LYS B 1 123 ? -16.141 2.725 5.668 1 98.94 123 LYS B C 1
ATOM 2210 O O . LYS B 1 123 ? -15.711 3.6 4.906 1 98.94 123 LYS B O 1
ATOM 2215 N N . ASN B 1 124 ? -17.141 1.896 5.348 1 98.31 124 ASN B N 1
ATOM 2216 C CA . ASN B 1 124 ? -17.906 2.102 4.125 1 98.31 124 ASN B CA 1
ATOM 2217 C C . ASN B 1 124 ? -19.031 3.109 4.336 1 98.31 124 ASN B C 1
ATOM 2219 O O . ASN B 1 124 ? -19.141 3.715 5.402 1 98.31 124 ASN B O 1
ATOM 2223 N N . ALA B 1 125 ? -19.844 3.314 3.354 1 96.44 125 ALA B N 1
ATOM 2224 C CA . ALA B 1 125 ? -20.859 4.359 3.363 1 96.44 125 ALA B CA 1
ATOM 2225 C C . ALA B 1 125 ? -21.938 4.066 4.414 1 96.44 125 ALA B C 1
ATOM 2227 O O . ALA B 1 125 ? -22.594 4.984 4.914 1 96.44 125 ALA B O 1
ATOM 2228 N N . THR B 1 126 ? -22.094 2.846 4.727 1 96.94 126 THR B N 1
ATOM 2229 C CA . THR B 1 126 ? -23.109 2.473 5.703 1 96.94 126 THR B CA 1
ATOM 2230 C C . THR B 1 126 ? -22.547 2.564 7.125 1 96.94 126 THR B C 1
ATOM 2232 O O . THR B 1 126 ? -23.281 2.344 8.094 1 96.94 126 THR B O 1
ATOM 2235 N N . GLY B 1 127 ? -21.297 2.84 7.273 1 98 127 GLY B N 1
ATOM 2236 C CA . GLY B 1 127 ? -20.688 3.02 8.578 1 98 127 GLY B CA 1
ATOM 2237 C C . GLY B 1 127 ? -20.031 1.761 9.109 1 98 127 GLY B C 1
ATOM 2238 O O . GLY B 1 127 ? -19.531 1.745 10.234 1 98 127 GLY B O 1
ATOM 2239 N N . ASP B 1 128 ? -20 0.667 8.289 1 98.44 128 ASP B N 1
ATOM 2240 C CA . ASP B 1 128 ? -19.359 -0.575 8.711 1 98.44 128 ASP B CA 1
ATOM 2241 C C . ASP B 1 128 ? -17.828 -0.47 8.633 1 98.44 128 ASP B C 1
ATOM 2243 O O . ASP B 1 128 ? -17.297 0.087 7.672 1 98.44 128 ASP B O 1
ATOM 2247 N N . LEU B 1 129 ? -17.188 -1.021 9.695 1 98.88 129 LEU B N 1
ATOM 2248 C CA . LEU B 1 129 ? -15.727 -1.126 9.664 1 98.88 129 LEU B CA 1
ATOM 2249 C C . LEU B 1 129 ? -15.273 -2.104 8.586 1 98.88 129 LEU B C 1
ATOM 2251 O O . LEU B 1 129 ? -15.711 -3.256 8.562 1 98.88 129 LEU B O 1
ATOM 2255 N N . VAL B 1 130 ? -14.398 -1.678 7.691 1 98.81 130 VAL B N 1
ATOM 2256 C CA . VAL B 1 130 ? -13.961 -2.574 6.625 1 98.81 130 VAL B CA 1
ATOM 2257 C C . VAL B 1 130 ? -12.492 -2.955 6.836 1 98.81 130 VAL B C 1
ATOM 2259 O O . VAL B 1 130 ? -12.047 -4.016 6.391 1 98.81 130 VAL B O 1
ATOM 2262 N N . ALA B 1 131 ? -11.711 -2.102 7.484 1 98.94 131 ALA B N 1
ATOM 2263 C CA . ALA B 1 131 ? -10.312 -2.348 7.816 1 98.94 131 ALA B CA 1
ATOM 2264 C C . ALA B 1 131 ? -9.828 -1.381 8.891 1 98.94 131 ALA B C 1
ATOM 2266 O O . ALA B 1 131 ? -10.469 -0.362 9.156 1 98.94 131 ALA B O 1
ATOM 2267 N N . TYR B 1 132 ? -8.758 -1.721 9.523 1 98.94 132 TYR B N 1
ATOM 2268 C CA . TYR B 1 132 ? -8.062 -0.829 10.445 1 98.94 132 TYR B CA 1
ATOM 2269 C C . TYR B 1 132 ? -6.562 -1.086 10.43 1 98.94 132 TYR B C 1
ATOM 2271 O O . TYR B 1 132 ? -6.121 -2.197 10.133 1 98.94 132 TYR B O 1
ATOM 2279 N N . GLY B 1 133 ? -5.777 -0.064 10.719 1 98.88 133 GLY B N 1
ATOM 2280 C CA . GLY B 1 133 ? -4.332 -0.2 10.641 1 98.88 133 GLY B CA 1
ATOM 2281 C C . GLY B 1 133 ? -3.592 0.771 11.539 1 98.88 133 GLY B C 1
ATOM 2282 O O . GLY B 1 133 ? -4.211 1.521 12.297 1 98.88 133 GLY B O 1
ATOM 2283 N N . TYR B 1 134 ? -2.295 0.67 11.492 1 98.94 134 TYR B N 1
ATOM 2284 C CA . TYR B 1 134 ? -1.417 1.543 12.266 1 98.94 134 TYR B CA 1
ATOM 2285 C C . TYR B 1 134 ? -0.208 1.968 11.438 1 98.94 134 TYR B C 1
ATOM 2287 O O . TYR B 1 134 ? 0.111 1.342 10.43 1 98.94 134 TYR B O 1
ATOM 2295 N N . HIS B 1 135 ? 0.353 2.99 11.82 1 98.94 135 HIS B N 1
ATOM 2296 C CA . HIS B 1 135 ? 1.555 3.543 11.203 1 98.94 135 HIS B CA 1
ATOM 2297 C C . HIS B 1 135 ? 2.455 4.199 12.242 1 98.94 135 HIS B C 1
ATOM 2299 O O . HIS B 1 135 ? 2.027 5.109 12.953 1 98.94 135 HIS B O 1
ATOM 2305 N N . THR B 1 136 ? 3.646 3.734 12.383 1 98.94 136 THR B N 1
ATOM 2306 C CA . THR B 1 136 ? 4.672 4.363 13.211 1 98.94 136 THR B CA 1
ATOM 2307 C C . THR B 1 136 ? 5.688 5.102 12.344 1 98.94 136 THR B C 1
ATOM 2309 O O . THR B 1 136 ? 6.18 4.555 11.352 1 98.94 136 THR B O 1
ATOM 2312 N N . LYS B 1 137 ? 6 6.316 12.734 1 98.62 137 LYS B N 1
ATOM 2313 C CA . LYS B 1 137 ? 6.914 7.133 11.938 1 98.62 137 LYS B CA 1
ATOM 2314 C C . LYS B 1 137 ? 8.039 7.691 12.805 1 98.62 137 LYS B C 1
ATOM 2316 O O . LYS B 1 137 ? 7.816 8.094 13.945 1 98.62 137 LYS B O 1
ATOM 2321 N N . TYR B 1 138 ? 9.266 7.691 12.281 1 98.31 138 TYR B N 1
ATOM 2322 C CA . TYR B 1 138 ? 10.352 8.5 12.82 1 98.31 138 TYR B CA 1
ATOM 2323 C C . TYR B 1 138 ? 10.203 9.961 12.414 1 98.31 138 TYR B C 1
ATOM 2325 O O . TYR B 1 138 ? 10.211 10.281 11.227 1 98.31 138 TYR B O 1
ATOM 2333 N N . ILE B 1 139 ? 10.109 10.859 13.375 1 97.56 139 ILE B N 1
ATOM 2334 C CA . ILE B 1 139 ? 9.75 12.234 13.062 1 97.56 139 ILE B CA 1
ATOM 2335 C C . ILE B 1 139 ? 10.852 13.18 13.555 1 97.56 139 ILE B C 1
ATOM 2337 O O . ILE B 1 139 ? 10.633 14.391 13.664 1 97.56 139 ILE B O 1
ATOM 2341 N N . GLY B 1 140 ? 11.945 12.664 13.93 1 93.69 140 GLY B N 1
ATOM 2342 C CA . GLY B 1 140 ? 13.008 13.469 14.508 1 93.69 140 GLY B CA 1
ATOM 2343 C C . GLY B 1 140 ? 13.367 14.68 13.672 1 93.69 140 GLY B C 1
ATOM 2344 O O . GLY B 1 140 ? 13.578 15.773 14.203 1 93.69 140 GLY B O 1
ATOM 2345 N N . LYS B 1 141 ? 13.414 14.562 12.406 1 89.81 141 LYS B N 1
ATOM 2346 C CA . LYS B 1 141 ? 13.836 15.656 11.531 1 89.81 141 LYS B CA 1
ATOM 2347 C C . LYS B 1 141 ? 12.648 16.531 11.141 1 89.81 141 LYS B C 1
ATOM 2349 O O . LYS B 1 141 ? 12.828 17.641 10.625 1 89.81 141 LYS B O 1
ATOM 2354 N N . ALA B 1 142 ? 11.484 16.078 11.375 1 90.19 142 ALA B N 1
ATOM 2355 C CA . ALA B 1 142 ? 10.266 16.766 10.969 1 90.19 142 ALA B CA 1
ATOM 2356 C C . ALA B 1 142 ? 9.961 17.938 11.898 1 90.19 142 ALA B C 1
ATOM 2358 O O . ALA B 1 142 ? 9.242 18.875 11.523 1 90.19 142 ALA B O 1
ATOM 2359 N N . LEU B 1 143 ? 10.578 17.938 13.031 1 89.12 143 LEU B N 1
ATOM 2360 C CA . LEU B 1 143 ? 10.203 18.859 14.102 1 89.12 143 LEU B CA 1
ATOM 2361 C C . LEU B 1 143 ? 10.797 20.234 13.852 1 89.12 143 LEU B C 1
ATOM 2363 O O . LEU B 1 143 ? 10.359 21.219 14.453 1 89.12 143 LEU B O 1
ATOM 2367 N N . VAL B 1 144 ? 11.781 20.312 12.922 1 89.12 144 VAL B N 1
ATOM 2368 C CA . VAL B 1 144 ? 12.484 21.578 12.781 1 89.12 144 VAL B CA 1
ATOM 2369 C C . VAL B 1 144 ? 12.305 22.109 11.359 1 89.12 144 VAL B C 1
ATOM 2371 O O . VAL B 1 144 ? 12.875 23.141 11.008 1 89.12 144 VAL B O 1
ATOM 2374 N N . HIS B 1 145 ? 11.344 22.031 10.766 1 93.25 145 HIS B N 1
ATOM 2375 C CA . HIS B 1 145 ? 11.164 22.531 9.406 1 93.25 145 HIS B CA 1
ATOM 2376 C C . HIS B 1 145 ? 10.617 23.953 9.398 1 93.25 145 HIS B C 1
ATOM 2378 O O . HIS B 1 145 ? 9.773 24.297 10.227 1 93.25 145 HIS B O 1
ATOM 2384 N N . GLU B 1 146 ? 11.016 24.734 8.438 1 95.06 146 GLU B N 1
ATOM 2385 C CA . GLU B 1 146 ? 10.688 26.156 8.391 1 95.06 146 GLU B CA 1
ATOM 2386 C C . GLU B 1 146 ? 9.203 26.359 8.125 1 95.06 146 GLU B C 1
ATOM 2388 O O . GLU B 1 146 ? 8.648 27.406 8.469 1 95.06 146 GLU B O 1
ATOM 2393 N N . ASN B 1 147 ? 8.5 25.391 7.504 1 96.25 147 ASN B N 1
ATOM 2394 C CA . ASN B 1 147 ? 7.086 25.547 7.16 1 96.25 147 ASN B CA 1
ATOM 2395 C C . ASN B 1 147 ? 6.18 25.016 8.273 1 96.25 147 ASN B C 1
ATOM 2397 O O . ASN B 1 147 ? 4.957 25.016 8.133 1 96.25 147 ASN B O 1
ATOM 2401 N N . ASN B 1 148 ? 6.789 24.594 9.367 1 97.38 148 ASN B N 1
ATOM 2402 C CA . ASN B 1 148 ? 5.969 24.172 10.5 1 97.38 148 ASN B CA 1
ATOM 2403 C C . ASN B 1 148 ? 5.148 25.344 11.047 1 97.38 148 ASN B C 1
ATOM 2405 O O . ASN B 1 148 ? 5.539 26.5 10.906 1 97.38 148 ASN B O 1
ATOM 2409 N N . VAL B 1 149 ? 4.047 24.984 11.656 1 98.06 149 VAL B N 1
ATOM 2410 C CA . VAL B 1 149 ? 3.227 25.984 12.344 1 98.06 149 VAL B CA 1
ATOM 2411 C C . VAL B 1 149 ? 2.859 25.484 13.734 1 98.06 149 VAL B C 1
ATOM 2413 O O . VAL B 1 149 ? 2.898 24.266 14 1 98.06 149 VAL B O 1
ATOM 2416 N N . LYS B 1 150 ? 2.619 26.422 14.602 1 98 150 LYS B N 1
ATOM 2417 C CA . LYS B 1 150 ? 1.981 26.125 15.875 1 98 150 LYS B CA 1
ATOM 2418 C C . LYS B 1 150 ? 0.493 26.453 15.844 1 98 150 LYS B C 1
ATOM 2420 O O . LYS B 1 150 ? 0.113 27.594 15.547 1 98 150 LYS B O 1
ATOM 2425 N N . LEU B 1 151 ? -0.277 25.5 16.156 1 98.25 151 LEU B N 1
ATOM 2426 C CA . LEU B 1 151 ? -1.727 25.656 16.094 1 98.25 151 LEU B CA 1
ATOM 2427 C C . LEU B 1 151 ? -2.314 25.797 17.5 1 98.25 151 LEU B C 1
ATOM 2429 O O . LEU B 1 151 ? -1.743 25.297 18.469 1 98.25 151 LEU B O 1
ATOM 2433 N N . SER B 1 152 ? -3.441 26.516 17.562 1 98.44 152 SER B N 1
ATOM 2434 C CA . SER B 1 152 ? -4.199 26.531 18.812 1 98.44 152 SER B CA 1
ATOM 2435 C C . SER B 1 152 ? -4.703 25.125 19.172 1 98.44 152 SER B C 1
ATOM 2437 O O . SER B 1 152 ? -4.781 24.25 18.297 1 98.44 152 SER B O 1
ATOM 2439 N N . GLU B 1 153 ? -5.035 24.938 20.375 1 97.25 153 GLU B N 1
ATOM 2440 C CA . GLU B 1 153 ? -5.465 23.625 20.859 1 97.25 153 GLU B CA 1
ATOM 2441 C C . GLU B 1 153 ? -6.676 23.109 20.078 1 97.25 153 GLU B C 1
ATOM 2443 O O . GLU B 1 153 ? -6.797 21.922 19.812 1 97.25 153 GLU B O 1
ATOM 2448 N N . ASP B 1 154 ? -7.496 24.047 19.703 1 97.44 154 ASP B N 1
ATOM 2449 C CA . ASP B 1 154 ? -8.711 23.656 18.984 1 97.44 154 ASP B CA 1
ATOM 2450 C C . ASP B 1 154 ? -8.469 23.625 17.484 1 97.44 154 ASP B C 1
ATOM 2452 O O . ASP B 1 154 ? -9.375 23.266 16.719 1 97.44 154 ASP B O 1
ATOM 2456 N N . GLY B 1 155 ? -7.309 23.938 16.984 1 98.12 155 GLY B N 1
ATOM 2457 C CA . GLY B 1 155 ? -6.938 23.859 15.586 1 98.12 155 GLY B CA 1
ATOM 2458 C C . GLY B 1 155 ? -7.52 24.984 14.75 1 98.12 155 GLY B C 1
ATOM 2459 O O . GLY B 1 155 ? -7.402 24.984 13.523 1 98.12 155 GLY B O 1
ATOM 2460 N N . GLU B 1 156 ? -8.117 26.016 15.391 1 98.25 156 GLU B N 1
ATOM 2461 C CA . GLU B 1 156 ? -8.844 27.047 14.664 1 98.25 156 GLU B CA 1
ATOM 2462 C C . GLU B 1 156 ? -7.902 28.141 14.156 1 98.25 156 GLU B C 1
ATOM 2464 O O . GLU B 1 156 ? -8.164 28.766 13.125 1 98.25 156 GLU B O 1
ATOM 2469 N N . THR B 1 157 ? -6.754 28.344 14.875 1 98 157 THR B N 1
ATOM 2470 C CA . THR B 1 157 ? -5.887 29.469 14.523 1 98 157 THR B CA 1
ATOM 2471 C C . THR B 1 157 ? -4.422 29.031 14.539 1 98 157 THR B C 1
ATOM 2473 O O . THR B 1 157 ? -4.043 28.109 15.266 1 98 157 THR B O 1
ATOM 2476 N N . VAL B 1 158 ? -3.619 29.688 13.688 1 98.19 158 VAL B N 1
ATOM 2477 C CA . VAL B 1 158 ? -2.168 29.547 13.719 1 98.19 158 VAL B CA 1
ATOM 2478 C C . VAL B 1 158 ? -1.576 30.5 14.758 1 98.19 158 VAL B C 1
ATOM 2480 O O . VAL B 1 158 ? -1.775 31.703 14.68 1 98.19 158 VAL B O 1
ATOM 2483 N N . LEU B 1 159 ? -0.88 30.016 15.695 1 98.25 159 LEU B N 1
ATOM 2484 C CA . LEU B 1 159 ? -0.285 30.828 16.766 1 98.25 159 LEU B CA 1
ATOM 2485 C C . LEU B 1 159 ? 1.127 31.266 16.391 1 98.25 159 LEU B C 1
ATOM 2487 O O . LEU B 1 159 ? 1.572 32.344 16.781 1 98.25 159 LEU B O 1
ATOM 2491 N N . GLU B 1 160 ? 1.841 30.422 15.695 1 97.81 160 GLU B N 1
ATOM 2492 C CA . GLU B 1 160 ? 3.184 30.703 15.195 1 97.81 160 GLU B CA 1
ATOM 2493 C C . GLU B 1 160 ? 3.377 30.109 13.797 1 97.81 160 GLU B C 1
ATOM 2495 O O . GLU B 1 160 ? 2.871 29.031 13.5 1 97.81 160 GLU B O 1
ATOM 2500 N N . GLY B 1 161 ? 4.203 30.688 12.961 1 96.19 161 GLY B N 1
ATOM 2501 C CA . GLY B 1 161 ? 4.434 30.25 11.594 1 96.19 161 GLY B CA 1
ATOM 2502 C C . GLY B 1 161 ? 3.572 30.984 10.586 1 96.19 161 GLY B C 1
ATOM 2503 O O . GLY B 1 161 ? 2.871 31.938 10.93 1 96.19 161 GLY B O 1
ATOM 2504 N N . LYS B 1 162 ? 3.754 30.641 9.352 1 94.88 162 LYS B N 1
ATOM 2505 C CA . LYS B 1 162 ? 3.021 31.281 8.266 1 94.88 162 LYS B CA 1
ATOM 2506 C C . LYS B 1 162 ? 1.67 30.609 8.039 1 94.88 162 LYS B C 1
ATOM 2508 O O . LYS B 1 162 ? 1.602 29.406 7.797 1 94.88 162 LYS B O 1
ATOM 2513 N N . ASP B 1 163 ? 0.67 31.359 8.195 1 94 163 ASP B N 1
ATOM 2514 C CA . ASP B 1 163 ? -0.682 30.906 7.891 1 94 163 ASP B CA 1
ATOM 2515 C C . ASP B 1 163 ? -1.01 31.094 6.414 1 94 163 ASP B C 1
ATOM 2517 O O . ASP B 1 163 ? -1.411 32.188 6 1 94 163 ASP B O 1
ATOM 2521 N N . LEU B 1 164 ? -0.864 30.125 5.621 1 93.88 164 LEU B N 1
ATOM 2522 C CA . LEU B 1 164 ? -1.026 30.203 4.176 1 93.88 164 LEU B CA 1
ATOM 2523 C C . LEU B 1 164 ? -2.32 29.531 3.732 1 93.88 164 LEU B C 1
ATOM 2525 O O . LEU B 1 164 ? -2.715 28.5 4.297 1 93.88 164 LEU B O 1
ATOM 2529 N N . GLU B 1 165 ? -2.943 30.078 2.73 1 90.12 165 GLU B N 1
ATOM 2530 C CA . GLU B 1 165 ? -4.121 29.438 2.141 1 90.12 165 GLU B CA 1
ATOM 2531 C C . GLU B 1 165 ? -3.736 28.234 1.302 1 90.12 165 GLU B C 1
ATOM 2533 O O . GLU B 1 165 ? -2.58 28.078 0.9 1 90.12 165 GLU B O 1
ATOM 2538 N N . VAL B 1 166 ? -4.738 27.312 1.236 1 86.31 166 VAL B N 1
ATOM 2539 C CA . VAL B 1 166 ? -4.527 26.188 0.343 1 86.31 166 VAL B CA 1
ATOM 2540 C C . VAL B 1 166 ? -4.547 26.656 -1.108 1 86.31 166 VAL B C 1
ATOM 2542 O O . VAL B 1 166 ? -5.516 27.281 -1.55 1 86.31 166 VAL B O 1
ATOM 2545 N N . ASP B 1 167 ? -3.529 26.828 -1.84 1 72 167 ASP B N 1
ATOM 2546 C CA . ASP B 1 167 ? -3.5 27.328 -3.211 1 72 167 ASP B CA 1
ATOM 2547 C C . ASP B 1 167 ? -4.238 26.375 -4.156 1 72 167 ASP B C 1
ATOM 2549 O O . ASP B 1 167 ? -4.309 25.172 -3.904 1 72 167 ASP B O 1
#

Organism: Armillaria gallica (NCBI:txid47427)

Solvent-accessible surface area (backbone atoms only — not comparable to full-atom values): 16031 Å² total; per-residue (Å²): 129,44,34,20,34,36,50,31,49,40,44,52,48,52,42,37,74,66,47,7,29,55,32,59,61,52,64,67,58,38,79,74,45,41,30,55,40,33,30,31,32,39,33,67,38,44,64,44,34,14,39,73,87,55,34,51,24,68,31,51,56,43,26,45,39,46,52,41,35,36,46,16,47,20,23,63,25,27,60,46,50,50,45,69,41,35,40,35,38,37,46,72,44,85,56,38,38,63,74,37,45,35,35,38,41,21,36,50,75,43,73,65,80,42,44,35,35,25,40,34,42,31,23,32,84,87,66,48,71,16,31,40,32,36,25,33,23,44,27,56,75,20,77,72,46,88,74,27,34,38,56,40,86,77,10,57,40,69,77,40,65,80,84,63,78,64,126,128,45,36,20,34,36,48,32,49,40,45,51,49,51,42,37,72,65,47,7,29,54,32,59,60,52,64,68,58,40,81,75,46,40,29,55,38,33,31,32,32,40,32,66,37,44,65,46,35,14,39,70,87,55,34,52,24,68,31,51,57,42,26,46,40,47,52,43,36,35,46,16,48,19,24,64,28,27,59,46,48,50,45,67,40,34,40,36,36,39,46,71,46,86,54,40,38,64,74,35,45,34,35,39,42,21,35,50,76,42,73,65,78,43,44,33,35,25,39,34,41,30,23,31,84,87,66,48,71,16,32,38,31,36,24,32,24,44,27,56,76,20,77,71,45,87,74,25,34,38,58,40,86,77,10,57,42,70,76,41,64,80,86,64,77,63,126

Secondary structure (DSSP, 8-state):
--HHHHHHHHHHHHHHHTTSHHHHH-TT-EEEEEETTEEEEEEE--GGGB-TTSSB-HHHHHHHHHHHHHHHHHTTT-SS--EEEEEEEEE-S----TT-EEEEEEEEEEE-SSEEEEEEEEE-TT--EEEEEEEEEE-TTGGG-TT--EE-TTSSSEEES------/--HHHHHHHHHHHHHHHTTSHHHHH-TT-EEEEEETTEEEEEEE--GGGB-TTSSB-HHHHHHHHHHHHHHHHHTTT-SS--EEEEEEEEE-S----TT-EEEEEEEEEEE-SSEEEEEEEEE-TTS-EEEEEEEEEE-TTGGG-TT--EE-TTSSSEEES------

pLDDT: mean 97.38, std 2.99, range [72.0, 98.94]

Sequence (334 aa):
MAACLRFTRRVWKSFIVNKGHDAQCFPNLVVEHAKPGIVQASLKIEPYNINRVGVTHGGLIMSLTDTMGSLVVATKGYWMTGVSTDIGASFVRPAGRPGDIVYATSHLTGMGKSLAYTRTEFKNATGDLVAYGYHTKYIGKALVHENNVKLSEDGETVLEGKDLEVDMAACLRFTRRVWKSFIVNKGHDAQCFPNLVVEHAKPGIVQASLKIEPYNINRVGVTHGGLIMSLTDTMGSLVVATKGYWMTGVSTDIGASFVRPAGRPGDIVYATSHLTGMGKSLAYTRTEFKNATGDLVAYGYHTKYIGKALVHENNVKLSEDGETVLEGKDLEVD

Radius of gyration: 20.22 Å; Cα contacts (8 Å, |Δi|>4): 922; chains: 2; bounding box: 47×64×45 Å

InterPro domains:
  IPR003736 Phenylacetic acid degradation-related domain [TIGR00369] (30-135)
  IPR006683 Thioesterase domain [PF03061] (54-130)
  IPR029069 HotDog domain superfamily [SSF54637] (21-138)
  IPR039298 Acyl-coenzyme A thioesterase 13 [PTHR21660] (8-142)

Nearest PDB structures (foldseek):
  3r37-assembly1_A  TM=8.656E-01  e=4.774E-10  Arthrobacter sp.
  3r3c-assembly1_A  TM=8.598E-01  e=5.099E-10  Arthrobacter sp.
  3r3d-assembly1_B-2  TM=8.669E-01  e=8.631E-10  Arthrobacter sp.
  3s4k-assembly1_A  TM=8.641E-01  e=1.560E-09  Mycobacterium tuberculosis
  4ybv-assembly1_D  TM=8.818E-01  e=2.473E-09  Staphylococcus aureus subsp. aureus Mu50

Foldseek 3Di:
DALLLQQLVLLVVVVQVVVDDCVVAFVPKAFDDAAQFKTKIKGQDAQSQPDPVFFGDPVNVQVVQVVRQQSNCCSQQFSGRAAWDDKDKDFDATLGGHGWMKMKMKGFPDDDQFKTKMKMFIATPVGDTGMIMITMGGCNVRVDDLQGFHADNGRRDTPGHDRDGND/DALLLQQLVLLVVVVQVVVDDCVVAFVPKAFDDAAQFKTKIKGQDAQSQPDPVFFGDPVNVQVVQVVRQQSNCCSQQFSGRAAWDDKDKDFDATLGGHGWMKMKMKGFPDDDQFKTKMKMFIATPVGDTGMIMITMGGCNVRVDDLQGFHADNGRRDTPGHDRDGND